Protein AF-A0A955SQI9-F1 (afdb_monomer_lite)

Sequence (184 aa):
MLKKKDVTDAAAAFDSTRYPFGFYHHHLSVLNSAKKVTREVRVSVEELFYWRMGKVRVSKSRSQLSDTAHPTSFTDEEGNLHYASGVTGVTQRGIDIATATGILELGKAFRDGLVSFGELGAEAKVIARTSVYLPCFFIHIWKPEEWPLFEKRVWMLHRWDEGKANAFTGIPTNIERYMEYTAW

Foldseek 3Di:
DDDVVLQVVLVVQADCQLQPPVLLVVLLVVLLPDPAQDPSVLLSLLSLLLNLVSQKHKDQDPVPDDPQWAWHPDADPVRITIIGHPQDPLSVQLSCLLSPRVLSVVLSCVLVVNDDLVVNLVSLCVSDVQDAQSSLSSNCSSPVLQRPHDDSNHGLHDPVDDPDNQPDDDDDPGSVVSVVRRPD

Radius of gyration: 16.37 Å; chains: 1; bounding box: 37×41×37 Å

Secondary structure (DSSP, 8-state):
---HHHHHHHHHT--TTTS-HHHHHHHHHHHHH-SS--HHHHHHHHHHHHHHTT-EEEES-GGG--TT-EEEEEE-TT-PEEEE----HHHHHHHHHHTSHHHHHHHHHHHTTSS-HHHHHHHHGGG-TT-SHHHHHHHHHHSTTTS----TTTTSS--SSTT---------SSHHHHHTTT--

Structure (mmCIF, N/CA/C/O backbone):
data_AF-A0A955SQI9-F1
#
_entry.id   AF-A0A955SQI9-F1
#
loop_
_atom_site.group_PDB
_atom_site.id
_atom_site.type_symbol
_atom_site.label_atom_id
_atom_site.label_alt_id
_atom_site.label_comp_id
_atom_site.label_asym_id
_atom_site.label_entity_id
_atom_site.label_seq_id
_atom_site.pdbx_PDB_ins_code
_atom_site.Cartn_x
_atom_site.Cartn_y
_atom_site.Cartn_z
_atom_site.occupancy
_atom_site.B_iso_or_equiv
_atom_site.auth_seq_id
_atom_site.auth_comp_id
_atom_site.auth_asym_id
_atom_site.auth_atom_id
_atom_site.pdbx_PDB_model_num
ATOM 1 N N . MET A 1 1 ? 4.887 -10.644 -24.121 1.00 49.97 1 MET A N 1
ATOM 2 C CA . MET A 1 1 ? 5.734 -11.320 -23.121 1.00 49.97 1 MET A CA 1
ATOM 3 C C . MET A 1 1 ? 6.900 -10.397 -22.801 1.00 49.97 1 MET A C 1
ATOM 5 O O . MET A 1 1 ? 7.605 -10.022 -23.733 1.00 49.97 1 MET A O 1
ATOM 9 N N . LEU A 1 2 ? 7.047 -9.966 -21.543 1.00 51.41 2 LEU A N 1
ATOM 10 C CA . LEU A 1 2 ? 8.236 -9.222 -21.088 1.00 51.41 2 LEU A CA 1
ATOM 11 C C . LEU A 1 2 ? 9.478 -10.102 -21.277 1.00 51.41 2 LEU A C 1
ATOM 13 O O . LEU A 1 2 ? 9.456 -11.277 -20.906 1.00 51.41 2 LEU A O 1
ATOM 17 N N . LYS A 1 3 ? 10.549 -9.575 -21.879 1.00 59.12 3 LYS A N 1
ATOM 18 C CA . LYS A 1 3 ? 11.789 -10.340 -22.055 1.00 59.12 3 LYS A CA 1
ATOM 19 C C . LYS A 1 3 ? 12.586 -10.314 -20.753 1.00 59.12 3 LYS A C 1
ATOM 21 O O . LYS A 1 3 ? 12.591 -9.318 -20.038 1.00 59.12 3 LYS A O 1
ATOM 26 N N . LYS A 1 4 ? 13.358 -11.375 -20.491 1.00 61.69 4 LYS A N 1
ATOM 27 C CA . LYS A 1 4 ? 14.291 -11.449 -19.347 1.00 61.69 4 LYS A CA 1
ATOM 28 C C . LYS A 1 4 ? 15.234 -10.237 -19.265 1.00 61.69 4 LYS A C 1
ATOM 30 O O . LYS A 1 4 ? 15.581 -9.816 -18.173 1.00 61.69 4 LYS A O 1
ATOM 35 N N . LYS A 1 5 ? 15.615 -9.664 -20.412 1.00 63.75 5 LYS A N 1
ATOM 36 C CA . LYS A 1 5 ? 16.429 -8.444 -20.480 1.00 63.75 5 LYS A CA 1
ATOM 37 C C . LYS A 1 5 ? 15.692 -7.214 -19.939 1.00 63.75 5 LYS A C 1
ATOM 39 O O . LYS A 1 5 ? 16.262 -6.496 -19.133 1.00 63.75 5 LYS A O 1
ATOM 44 N N . ASP A 1 6 ? 14.430 -7.018 -20.328 1.00 62.59 6 ASP A N 1
ATOM 45 C CA . ASP A 1 6 ? 13.603 -5.896 -19.848 1.00 62.59 6 ASP A CA 1
ATOM 46 C C . ASP A 1 6 ? 13.455 -5.947 -18.324 1.00 62.59 6 ASP A C 1
ATOM 48 O O . ASP A 1 6 ? 13.435 -4.925 -17.644 1.00 62.59 6 ASP A O 1
ATOM 52 N N . VAL A 1 7 ? 13.391 -7.175 -17.808 1.00 56.50 7 VAL A N 1
ATOM 53 C CA . VAL A 1 7 ? 13.430 -7.481 -16.389 1.00 56.50 7 VAL A CA 1
ATOM 54 C C . VAL A 1 7 ? 14.801 -7.067 -15.828 1.00 56.50 7 VAL A C 1
ATOM 56 O O . VAL A 1 7 ? 14.883 -6.092 -15.101 1.00 56.50 7 VAL A O 1
ATOM 59 N N . THR A 1 8 ? 15.918 -7.679 -16.212 1.00 61.34 8 THR A N 1
ATOM 60 C CA . THR A 1 8 ? 17.245 -7.317 -15.667 1.00 61.34 8 THR A CA 1
ATOM 61 C C . THR A 1 8 ? 17.570 -5.812 -15.716 1.00 61.34 8 THR A C 1
ATOM 63 O O . THR A 1 8 ? 18.052 -5.267 -14.722 1.00 61.34 8 THR A O 1
ATOM 66 N N . ASP A 1 9 ? 17.257 -5.130 -16.818 1.00 66.50 9 ASP A N 1
ATOM 67 C CA . ASP A 1 9 ? 17.547 -3.705 -17.000 1.00 66.50 9 ASP A CA 1
ATOM 68 C C . ASP A 1 9 ? 16.755 -2.826 -16.018 1.00 66.50 9 ASP A C 1
ATOM 70 O O . ASP A 1 9 ? 17.299 -1.878 -15.449 1.00 66.50 9 ASP A O 1
ATOM 74 N N . ALA A 1 10 ? 15.482 -3.142 -15.763 1.00 62.59 10 ALA A N 1
ATOM 75 C CA . ALA A 1 10 ? 14.690 -2.363 -14.819 1.00 62.59 10 ALA A CA 1
ATOM 76 C C . ALA A 1 10 ? 15.023 -2.683 -13.342 1.00 62.59 10 ALA A C 1
ATOM 78 O O . ALA A 1 10 ? 14.858 -1.800 -12.504 1.00 62.59 10 ALA A O 1
ATOM 79 N N . ALA A 1 11 ? 15.564 -3.869 -13.015 1.00 64.25 11 ALA A N 1
ATOM 80 C CA . ALA A 1 11 ? 16.069 -4.159 -11.665 1.00 64.25 11 ALA A CA 1
ATOM 81 C C . ALA A 1 11 ? 17.318 -3.332 -11.373 1.00 64.25 11 ALA A C 1
ATOM 83 O O . ALA A 1 11 ? 17.439 -2.734 -10.307 1.00 64.25 11 ALA A O 1
ATOM 84 N N . ALA A 1 12 ? 18.227 -3.256 -12.347 1.00 65.75 12 ALA A N 1
ATOM 85 C CA . ALA A 1 12 ? 19.434 -2.446 -12.244 1.00 65.75 12 ALA A CA 1
ATOM 86 C C . ALA A 1 12 ? 19.131 -0.942 -12.112 1.00 65.75 12 ALA A C 1
ATOM 88 O O . ALA A 1 12 ? 19.921 -0.203 -11.532 1.00 65.75 12 ALA A O 1
ATOM 89 N N . ALA A 1 13 ? 17.986 -0.487 -12.629 1.00 68.44 13 ALA A N 1
ATOM 90 C CA . ALA A 1 13 ? 17.543 0.904 -12.559 1.00 68.44 13 ALA A CA 1
ATOM 91 C C . ALA A 1 13 ? 16.664 1.227 -11.333 1.00 68.44 13 ALA A C 1
ATOM 93 O O . ALA A 1 13 ? 16.102 2.325 -11.260 1.00 68.44 13 ALA A O 1
ATOM 94 N N . PHE A 1 14 ? 16.499 0.290 -10.392 1.00 70.31 14 PHE A N 1
ATOM 95 C CA . PHE A 1 14 ? 15.619 0.479 -9.245 1.00 70.31 14 PHE A CA 1
ATOM 96 C C . PHE A 1 14 ? 16.171 1.510 -8.245 1.00 70.31 14 PHE A C 1
ATOM 98 O O . PHE A 1 14 ? 17.287 1.396 -7.743 1.00 70.31 14 PHE A O 1
ATOM 105 N N . ASP A 1 15 ? 15.350 2.510 -7.915 1.00 75.00 15 ASP A N 1
ATOM 106 C CA . ASP A 1 15 ? 15.681 3.570 -6.958 1.00 75.00 15 ASP A CA 1
ATOM 107 C C . ASP A 1 15 ? 15.198 3.193 -5.546 1.00 75.00 15 ASP A C 1
ATOM 109 O O . ASP A 1 15 ? 14.104 3.572 -5.113 1.00 75.00 15 ASP A O 1
ATOM 113 N N . SER A 1 16 ? 16.031 2.447 -4.818 1.00 73.62 16 SER A N 1
ATOM 114 C CA . SER A 1 16 ? 15.753 2.009 -3.442 1.00 73.62 16 SER A CA 1
ATOM 115 C C . SER A 1 16 ? 15.656 3.157 -2.436 1.00 73.62 16 SER A C 1
ATOM 117 O O . SER A 1 16 ? 15.064 2.993 -1.373 1.00 73.62 16 SER A O 1
ATOM 119 N N . THR A 1 17 ? 16.179 4.339 -2.775 1.00 76.06 17 THR A N 1
ATOM 120 C CA . THR A 1 17 ? 16.080 5.530 -1.922 1.00 76.06 17 THR A CA 1
ATOM 121 C C . THR A 1 17 ? 14.685 6.150 -1.998 1.00 76.06 17 THR A C 1
ATOM 123 O O . THR A 1 17 ? 14.150 6.610 -0.989 1.00 76.06 17 THR A O 1
ATOM 126 N N . ARG A 1 18 ? 14.060 6.158 -3.183 1.00 76.38 18 ARG A N 1
ATOM 127 C CA . ARG A 1 18 ? 12.675 6.638 -3.361 1.00 76.38 18 ARG A CA 1
ATOM 128 C C . ARG A 1 18 ? 11.615 5.606 -3.008 1.00 76.38 18 ARG A C 1
ATOM 130 O O . ARG A 1 18 ? 10.486 5.997 -2.707 1.00 76.38 18 ARG A O 1
ATOM 137 N N . TYR A 1 19 ? 11.971 4.328 -3.065 1.00 80.38 19 TYR A N 1
ATOM 138 C CA . TYR A 1 19 ? 11.087 3.201 -2.779 1.00 80.38 19 TYR A CA 1
ATOM 139 C C . TYR A 1 19 ? 11.717 2.278 -1.723 1.00 80.38 19 TYR A C 1
ATOM 141 O O . TYR A 1 19 ? 12.045 1.131 -2.022 1.00 80.38 19 TYR A O 1
ATOM 149 N N . PRO A 1 20 ? 11.899 2.750 -0.479 1.00 82.75 20 PRO A N 1
ATOM 150 C CA . PRO A 1 20 ? 12.517 1.946 0.571 1.00 82.75 20 PRO A CA 1
ATOM 151 C C . PRO A 1 20 ? 11.696 0.679 0.847 1.00 82.75 20 PRO A C 1
ATOM 153 O O . PRO A 1 20 ? 10.497 0.760 1.123 1.00 82.75 20 PRO A O 1
ATOM 156 N N . PHE A 1 21 ? 12.329 -0.494 0.765 1.00 81.88 21 PHE A N 1
ATOM 157 C CA . PHE A 1 21 ? 11.648 -1.782 0.955 1.00 81.88 21 PHE A CA 1
ATOM 158 C C . PHE A 1 21 ? 11.150 -1.965 2.389 1.00 81.88 21 PHE A C 1
ATOM 160 O O . PHE A 1 21 ? 9.989 -2.319 2.585 1.00 81.88 21 PHE A O 1
ATOM 167 N N . GLY A 1 22 ? 11.997 -1.677 3.385 1.00 83.19 22 GLY A N 1
ATOM 168 C CA . GLY A 1 22 ? 11.639 -1.814 4.801 1.00 83.19 22 GLY A CA 1
ATOM 169 C C . GLY A 1 22 ? 10.388 -1.013 5.166 1.00 83.19 22 GLY A C 1
ATOM 170 O O . GLY A 1 22 ? 9.482 -1.545 5.799 1.00 83.19 22 GLY A O 1
ATOM 171 N N . PHE A 1 23 ? 10.286 0.216 4.652 1.00 89.50 23 PHE A N 1
ATOM 172 C CA . PHE A 1 23 ? 9.109 1.076 4.795 1.00 89.50 23 PHE A CA 1
ATOM 173 C C . PHE A 1 23 ? 7.835 0.390 4.280 1.00 89.50 23 PHE A C 1
ATOM 175 O O . PHE A 1 23 ? 6.831 0.290 4.979 1.00 89.50 23 PHE A O 1
ATOM 182 N N . TYR A 1 24 ? 7.878 -0.125 3.051 1.00 90.00 24 TYR A N 1
ATOM 183 C CA . TYR A 1 24 ? 6.733 -0.784 2.429 1.00 90.00 24 TYR A CA 1
ATOM 184 C C . TYR A 1 24 ? 6.314 -2.055 3.184 1.00 90.00 24 TYR A C 1
ATOM 186 O O . TYR A 1 24 ? 5.136 -2.213 3.509 1.00 90.00 24 TYR A O 1
ATOM 194 N N . HIS A 1 25 ? 7.264 -2.928 3.533 1.00 89.31 25 HIS A N 1
ATOM 195 C CA . HIS A 1 25 ? 6.964 -4.168 4.258 1.00 89.31 25 HIS A CA 1
ATOM 196 C C . HIS A 1 25 ? 6.464 -3.923 5.679 1.00 89.31 25 HIS A C 1
ATOM 198 O O . HIS A 1 25 ? 5.574 -4.639 6.139 1.00 89.31 25 HIS A O 1
ATOM 204 N N . HIS A 1 26 ? 6.984 -2.899 6.358 1.00 92.69 26 HIS A N 1
ATOM 205 C CA . HIS A 1 26 ? 6.491 -2.500 7.668 1.00 92.69 26 HIS A CA 1
ATOM 206 C C . HIS A 1 26 ? 4.993 -2.179 7.613 1.00 92.69 26 HIS A C 1
ATOM 208 O O . HIS A 1 26 ? 4.202 -2.789 8.334 1.00 92.69 26 HIS A O 1
ATOM 214 N N . HIS A 1 27 ? 4.579 -1.294 6.704 1.00 94.88 27 HIS A N 1
ATOM 215 C CA . HIS A 1 27 ? 3.170 -0.917 6.593 1.00 94.88 27 HIS A CA 1
ATOM 216 C C . HIS A 1 27 ? 2.284 -2.055 6.087 1.00 94.88 27 HIS A C 1
ATOM 218 O O . HIS A 1 27 ? 1.169 -2.207 6.582 1.00 94.88 27 HIS A O 1
ATOM 224 N N . LEU A 1 28 ? 2.768 -2.909 5.179 1.00 94.38 28 LEU A N 1
ATOM 225 C CA . LEU A 1 28 ? 2.033 -4.124 4.819 1.00 94.38 28 LEU A CA 1
ATOM 226 C C . LEU A 1 28 ? 1.825 -5.058 6.014 1.00 94.38 28 LEU A C 1
ATOM 228 O O . LEU A 1 28 ? 0.741 -5.615 6.161 1.00 94.38 28 LEU A O 1
ATOM 232 N N . SER A 1 29 ? 2.822 -5.217 6.887 1.00 94.56 29 SER A N 1
ATOM 233 C CA . SER A 1 29 ? 2.697 -6.033 8.100 1.00 94.56 29 SER A CA 1
ATOM 234 C C . SER A 1 29 ? 1.629 -5.478 9.052 1.00 94.56 29 SER A C 1
ATOM 236 O O . SER A 1 29 ? 0.816 -6.235 9.599 1.00 94.56 29 SER A O 1
ATOM 238 N N . VAL A 1 30 ? 1.549 -4.148 9.186 1.00 96.19 30 VAL A N 1
ATOM 239 C CA . VAL A 1 30 ? 0.464 -3.483 9.927 1.00 96.19 30 VAL A CA 1
ATOM 240 C C . VAL A 1 30 ? -0.896 -3.811 9.307 1.00 96.19 30 VAL A C 1
ATOM 242 O O . VAL A 1 30 ? -1.814 -4.209 10.025 1.00 96.19 30 VAL A O 1
ATOM 245 N N . LEU A 1 31 ? -1.036 -3.708 7.980 1.00 97.06 31 LEU A N 1
ATOM 246 C CA . LEU A 1 31 ? -2.293 -4.040 7.303 1.00 97.06 31 LEU A CA 1
ATOM 247 C C . LEU A 1 31 ? -2.650 -5.522 7.428 1.00 97.06 31 LEU A C 1
ATOM 249 O O . LEU A 1 31 ? -3.810 -5.843 7.666 1.00 97.06 31 LEU A O 1
ATOM 253 N N . ASN A 1 32 ? -1.680 -6.428 7.318 1.00 95.25 32 ASN A N 1
ATOM 254 C CA . ASN A 1 32 ? -1.909 -7.869 7.394 1.00 95.25 32 ASN A CA 1
ATOM 255 C C . ASN A 1 32 ? -2.356 -8.311 8.799 1.00 95.25 32 ASN A C 1
ATOM 257 O O . ASN A 1 32 ? -3.238 -9.151 8.948 1.00 95.25 32 ASN A O 1
ATOM 261 N N . SER A 1 33 ? -1.804 -7.694 9.847 1.00 95.75 33 SER A N 1
ATOM 262 C CA . SER A 1 33 ? -2.127 -8.015 11.246 1.00 95.75 33 SER A CA 1
ATOM 263 C C . SER A 1 33 ? -3.384 -7.316 11.788 1.00 95.75 33 SER A C 1
ATOM 265 O O . SER A 1 33 ? -3.878 -7.662 12.868 1.00 95.75 33 SER A O 1
ATOM 267 N N . ALA A 1 34 ? -3.941 -6.343 11.059 1.00 96.31 34 ALA A N 1
ATOM 268 C CA . ALA A 1 34 ? -5.046 -5.521 11.539 1.00 96.31 34 ALA A CA 1
ATOM 269 C C . ALA A 1 34 ? -6.348 -6.316 11.757 1.00 96.31 34 ALA A C 1
ATOM 271 O O . ALA A 1 34 ? -6.937 -6.862 10.824 1.00 96.31 34 ALA A O 1
ATOM 272 N N . LYS A 1 35 ? -6.878 -6.312 12.986 1.00 96.56 35 LYS A N 1
ATOM 273 C CA . LYS A 1 35 ? -8.186 -6.924 13.308 1.00 96.56 35 LYS A CA 1
ATOM 274 C C . LYS A 1 35 ? -9.378 -5.983 13.117 1.00 96.56 35 LYS A C 1
ATOM 276 O O . LYS A 1 35 ? -10.506 -6.450 13.009 1.00 96.56 35 LYS A O 1
ATOM 281 N N . LYS A 1 36 ? -9.138 -4.672 13.082 1.00 96.50 36 LYS A N 1
ATOM 282 C CA . LYS A 1 36 ? -10.134 -3.600 12.919 1.00 96.50 36 LYS A CA 1
ATOM 283 C C . LYS A 1 36 ? -9.483 -2.400 12.232 1.00 96.50 36 LYS A C 1
ATOM 285 O O . LYS A 1 36 ? -8.260 -2.276 12.291 1.00 96.50 36 LYS A O 1
ATOM 290 N N . VAL A 1 37 ? -10.272 -1.507 11.637 1.00 97.00 37 VAL A N 1
ATOM 291 C CA . VAL A 1 37 ? -9.745 -0.252 11.083 1.00 97.00 37 VAL A CA 1
ATOM 292 C C . VAL A 1 37 ? -9.385 0.700 12.228 1.00 97.00 37 VAL A C 1
ATOM 294 O O . VAL A 1 37 ? -10.251 1.257 12.901 1.00 97.00 37 VAL A O 1
ATOM 297 N N . THR A 1 38 ? -8.085 0.865 12.481 1.00 97.06 38 THR A N 1
ATOM 298 C CA . THR A 1 38 ? -7.538 1.797 13.480 1.00 97.06 38 THR A CA 1
ATOM 299 C C . THR A 1 38 ? -6.889 3.012 12.821 1.00 97.06 38 THR A C 1
ATOM 301 O O . THR A 1 38 ? -6.797 3.123 11.595 1.00 97.06 38 THR A O 1
ATOM 304 N N . ARG A 1 39 ? -6.387 3.936 13.650 1.00 96.12 39 ARG A N 1
ATOM 305 C CA . ARG A 1 39 ? -5.520 5.015 13.176 1.00 96.12 39 ARG A CA 1
ATOM 306 C C . ARG A 1 39 ? -4.236 4.470 12.542 1.00 96.12 39 ARG A C 1
ATOM 308 O O . ARG A 1 39 ? -3.833 5.018 11.525 1.00 96.12 39 ARG A O 1
ATOM 315 N N . GLU A 1 40 ? -3.630 3.403 13.077 1.00 95.88 40 GLU A N 1
ATOM 316 C CA . GLU A 1 40 ? -2.416 2.824 12.474 1.00 95.88 40 GLU A CA 1
ATOM 317 C C . GLU A 1 40 ? -2.679 2.260 11.073 1.00 95.88 40 GLU A C 1
ATOM 319 O O . GLU A 1 40 ? -1.857 2.448 10.179 1.00 95.88 40 GLU A O 1
ATOM 324 N N . VAL A 1 41 ? -3.841 1.632 10.851 1.00 97.19 41 VAL A N 1
ATOM 325 C CA . VAL A 1 41 ? -4.261 1.163 9.517 1.00 97.19 41 VAL A CA 1
ATOM 326 C C . VAL A 1 41 ? -4.367 2.337 8.550 1.00 97.19 41 VAL A C 1
ATOM 328 O O . VAL A 1 41 ? -3.816 2.291 7.454 1.00 97.19 41 VAL A O 1
ATOM 331 N N . ARG A 1 42 ? -5.038 3.414 8.972 1.00 97.62 42 ARG A N 1
ATOM 332 C CA . ARG A 1 42 ? -5.201 4.625 8.162 1.00 97.62 42 ARG A CA 1
ATOM 333 C C . ARG A 1 42 ? -3.852 5.226 7.764 1.00 97.62 42 ARG A C 1
ATOM 335 O O . ARG A 1 42 ? -3.633 5.482 6.585 1.00 97.62 42 ARG A O 1
ATOM 342 N N . VAL A 1 43 ? -2.969 5.414 8.745 1.00 96.00 43 VAL A N 1
ATOM 343 C CA . VAL A 1 43 ? -1.618 5.954 8.539 1.00 96.00 43 VAL A CA 1
ATOM 344 C C . VAL A 1 43 ? -0.814 5.042 7.616 1.00 96.00 43 VAL A C 1
ATOM 346 O O . VAL A 1 43 ? -0.198 5.526 6.678 1.00 96.00 43 VAL A O 1
ATOM 349 N N . SER A 1 44 ? -0.894 3.724 7.803 1.00 96.88 44 SER A N 1
ATOM 350 C CA . SER A 1 44 ? -0.176 2.768 6.954 1.00 96.88 44 SER A CA 1
ATOM 351 C C . SER A 1 44 ? -0.641 2.817 5.500 1.00 96.88 44 SER A C 1
ATOM 353 O O . SER A 1 44 ? 0.192 2.793 4.601 1.00 96.88 44 SER A O 1
ATOM 355 N N . VAL A 1 45 ? -1.949 2.940 5.240 1.00 97.38 45 VAL A N 1
ATOM 356 C CA . VAL A 1 45 ? -2.456 3.114 3.866 1.00 97.38 45 VAL A CA 1
ATOM 357 C C . VAL A 1 45 ? -1.988 4.441 3.266 1.00 97.38 45 VAL A C 1
ATOM 359 O O . VAL A 1 45 ? -1.521 4.458 2.129 1.00 97.38 45 VAL A O 1
ATOM 362 N N . GLU A 1 46 ? -2.063 5.542 4.012 1.00 96.00 46 GLU A N 1
ATOM 363 C CA . GLU A 1 46 ? -1.549 6.845 3.570 1.00 96.00 46 GLU A CA 1
ATOM 364 C C . GLU A 1 46 ? -0.057 6.780 3.201 1.00 96.00 46 GLU A C 1
ATOM 366 O O . GLU A 1 46 ? 0.357 7.200 2.116 1.00 96.00 46 GLU A O 1
ATOM 371 N N . GLU A 1 47 ? 0.748 6.188 4.074 1.00 94.62 47 GLU A N 1
ATOM 372 C CA . GLU A 1 47 ? 2.195 6.079 3.922 1.00 94.62 47 GLU A CA 1
ATOM 373 C C . GLU A 1 47 ? 2.576 5.164 2.754 1.00 94.62 47 GLU A C 1
ATOM 375 O O . GLU A 1 47 ? 3.425 5.524 1.931 1.00 94.62 47 GLU A O 1
ATOM 380 N N . LEU A 1 48 ? 1.866 4.048 2.580 1.00 93.75 48 LEU A N 1
ATOM 381 C CA . LEU A 1 48 ? 1.984 3.192 1.401 1.00 93.75 48 LEU A CA 1
ATOM 382 C C . LEU A 1 48 ? 1.668 3.950 0.108 1.00 93.75 48 LEU A C 1
ATOM 384 O O . LEU A 1 48 ? 2.338 3.743 -0.905 1.00 93.75 48 LEU A O 1
ATOM 388 N N . PHE A 1 49 ? 0.694 4.862 0.112 1.00 93.31 49 PHE A N 1
ATOM 389 C CA . PHE A 1 49 ? 0.410 5.696 -1.056 1.00 93.31 49 PHE A CA 1
ATOM 390 C C . PHE A 1 49 ? 1.558 6.667 -1.349 1.00 93.31 49 PHE A C 1
ATOM 392 O O . PHE A 1 49 ? 1.988 6.772 -2.504 1.00 93.31 49 PHE A O 1
ATOM 399 N N . TYR A 1 50 ? 2.118 7.338 -0.338 1.00 91.81 50 TYR A N 1
ATOM 400 C CA . TYR A 1 50 ? 3.317 8.161 -0.534 1.00 91.81 50 TYR A CA 1
ATOM 401 C C . TYR A 1 50 ? 4.476 7.350 -1.115 1.00 91.81 50 TYR A C 1
ATOM 403 O O . TYR A 1 50 ? 5.146 7.814 -2.047 1.00 91.81 50 TYR A O 1
ATOM 411 N N . TRP A 1 51 ? 4.678 6.130 -0.615 1.00 90.38 51 TRP A N 1
ATOM 412 C CA . TRP A 1 51 ? 5.672 5.200 -1.138 1.00 90.38 51 TRP A CA 1
ATOM 413 C C . TRP A 1 51 ? 5.399 4.869 -2.604 1.00 90.38 51 TRP A C 1
ATOM 415 O O . TRP A 1 51 ? 6.271 5.053 -3.451 1.00 90.38 51 TRP A O 1
ATOM 425 N N . ARG A 1 52 ? 4.156 4.509 -2.944 1.00 88.44 52 ARG A N 1
ATOM 426 C CA . ARG A 1 52 ? 3.748 4.177 -4.315 1.00 88.44 52 ARG A CA 1
ATOM 427 C C . ARG A 1 52 ? 4.029 5.300 -5.302 1.00 88.44 52 ARG A C 1
ATOM 429 O O . ARG A 1 52 ? 4.312 5.033 -6.467 1.00 88.44 52 ARG A O 1
ATOM 436 N N . MET A 1 53 ? 3.936 6.547 -4.863 1.00 87.38 53 MET A N 1
ATOM 437 C CA . MET A 1 53 ? 4.170 7.723 -5.701 1.00 87.38 53 MET A CA 1
ATOM 438 C C . MET A 1 53 ? 5.629 8.197 -5.703 1.00 87.38 53 MET A C 1
ATOM 440 O O . MET A 1 53 ? 5.928 9.245 -6.286 1.00 87.38 53 MET A O 1
ATOM 444 N N . GLY A 1 54 ? 6.535 7.467 -5.044 1.00 85.88 54 GLY A N 1
ATOM 445 C CA . GLY A 1 54 ? 7.942 7.837 -4.917 1.00 85.88 54 GLY A CA 1
ATOM 446 C C . GLY A 1 54 ? 8.118 9.170 -4.189 1.00 85.88 54 GLY A C 1
ATOM 447 O O . GLY A 1 54 ? 8.967 9.986 -4.569 1.00 85.88 54 GLY A O 1
ATOM 448 N N . LYS A 1 55 ? 7.261 9.442 -3.197 1.00 88.19 55 LYS A N 1
ATOM 449 C CA . LYS A 1 55 ? 7.251 10.679 -2.395 1.00 88.19 55 LYS A CA 1
ATOM 450 C C . LYS A 1 55 ? 7.956 10.523 -1.055 1.00 88.19 55 LYS A C 1
ATOM 452 O O . LYS A 1 55 ? 8.269 11.539 -0.442 1.00 88.19 55 LYS A O 1
ATOM 457 N N . VAL A 1 56 ? 8.260 9.289 -0.654 1.00 87.75 56 VAL A N 1
ATOM 458 C CA . VAL A 1 56 ? 9.046 8.993 0.545 1.00 87.75 56 VAL A CA 1
ATOM 459 C C . VAL A 1 56 ? 10.493 9.436 0.340 1.00 87.75 56 VAL A C 1
ATOM 461 O O . VAL A 1 56 ? 11.094 9.235 -0.719 1.00 87.75 56 VAL A O 1
ATOM 464 N N . ARG A 1 57 ? 11.033 10.104 1.348 1.00 85.94 57 ARG A N 1
ATOM 465 C CA . ARG A 1 57 ? 12.405 10.591 1.452 1.00 85.94 57 ARG A CA 1
ATOM 466 C C . ARG A 1 57 ? 12.950 10.212 2.820 1.00 85.94 57 ARG A C 1
ATOM 468 O O . ARG A 1 57 ? 12.178 9.973 3.746 1.00 85.94 57 ARG A O 1
ATOM 475 N N . VAL A 1 58 ? 14.272 10.204 2.927 1.00 84.00 58 VAL A N 1
ATOM 476 C CA . VAL A 1 58 ? 15.003 9.867 4.150 1.00 84.00 58 VAL A CA 1
ATOM 477 C C . VAL A 1 58 ? 15.699 11.119 4.675 1.00 84.00 58 VAL A C 1
ATOM 479 O O . VAL A 1 58 ? 16.236 11.910 3.897 1.00 84.00 58 VAL A O 1
ATOM 482 N N . SER A 1 59 ? 15.671 11.317 5.989 1.00 77.44 59 SER A N 1
ATOM 483 C CA . SER A 1 59 ? 16.442 12.339 6.694 1.00 77.44 59 SER A CA 1
ATOM 484 C C . SER A 1 59 ? 17.059 11.751 7.958 1.00 77.44 59 SER A C 1
ATOM 486 O O . SER A 1 59 ? 16.440 10.942 8.645 1.00 77.44 59 SER A O 1
ATOM 488 N N . LYS A 1 60 ? 18.258 12.222 8.313 1.00 65.75 60 LYS A N 1
ATOM 489 C CA . LYS A 1 60 ? 18.915 11.874 9.582 1.00 65.75 60 LYS A CA 1
ATOM 490 C C . LYS A 1 60 ? 18.370 12.666 10.773 1.00 65.75 60 LYS A C 1
ATOM 492 O O . LYS A 1 60 ? 18.672 12.337 11.914 1.00 65.75 60 LYS A O 1
ATOM 497 N N . SER A 1 61 ? 17.596 13.728 10.532 1.00 67.81 61 SER A N 1
ATOM 498 C CA . SER A 1 61 ? 17.015 14.548 11.598 1.00 67.81 61 SER A CA 1
ATOM 499 C C . SER A 1 61 ? 15.680 15.174 11.203 1.00 67.81 61 SER A C 1
ATOM 501 O O . SER A 1 61 ? 15.491 15.653 10.081 1.00 67.81 61 SER A O 1
ATOM 503 N N . ARG A 1 62 ? 14.770 15.257 12.180 1.00 65.88 62 ARG A N 1
ATOM 504 C CA . ARG A 1 62 ? 13.477 15.944 12.058 1.00 65.88 62 ARG A CA 1
ATOM 505 C C . ARG A 1 62 ? 13.631 17.454 11.854 1.00 65.88 62 ARG A C 1
ATOM 507 O O . ARG A 1 62 ? 12.782 18.064 11.220 1.00 65.88 62 ARG A O 1
ATOM 514 N N . SER A 1 63 ? 14.724 18.042 12.346 1.00 65.69 63 SER A N 1
ATOM 515 C CA . SER A 1 63 ? 15.024 19.474 12.191 1.00 65.69 63 SER A CA 1
ATOM 516 C C . SER A 1 63 ? 15.408 19.879 10.764 1.00 65.69 63 SER A C 1
ATOM 518 O O . SER A 1 63 ? 15.486 21.065 10.474 1.00 65.69 63 SER A O 1
ATOM 520 N N . GLN A 1 64 ? 15.654 18.909 9.878 1.00 64.81 64 GLN A N 1
ATOM 521 C CA . GLN A 1 64 ? 16.013 19.141 8.473 1.00 64.81 64 GLN A CA 1
ATOM 522 C C . GLN A 1 64 ? 14.813 19.022 7.522 1.00 64.81 64 GLN A C 1
ATOM 524 O O . GLN A 1 64 ? 14.974 19.091 6.305 1.00 64.81 64 GLN A O 1
ATOM 529 N N . LEU A 1 65 ? 13.611 18.806 8.060 1.00 71.88 65 LEU A N 1
ATOM 530 C CA . LEU A 1 65 ? 12.393 18.695 7.270 1.00 71.88 65 LEU A CA 1
ATOM 531 C C . LEU A 1 65 ? 11.892 20.089 6.875 1.00 71.88 65 LEU A C 1
ATOM 533 O O . LEU A 1 65 ? 11.794 20.974 7.717 1.00 71.88 65 LEU A O 1
ATOM 537 N N . SER A 1 66 ? 11.553 20.280 5.596 1.00 68.12 66 SER A N 1
ATOM 538 C CA . SER A 1 66 ? 10.853 21.492 5.148 1.00 68.12 66 SER A CA 1
ATOM 539 C C . SER A 1 66 ? 9.469 21.590 5.796 1.00 68.12 66 SER A C 1
ATOM 541 O O . SER A 1 66 ? 8.859 20.550 6.033 1.00 68.12 66 SER A O 1
ATOM 543 N N . ASP A 1 67 ? 8.895 22.788 5.904 1.00 66.31 67 ASP A N 1
ATOM 544 C CA . ASP A 1 67 ? 7.523 22.994 6.412 1.00 66.31 67 ASP A CA 1
ATOM 545 C C . ASP A 1 67 ? 6.435 22.237 5.620 1.00 66.31 67 ASP A C 1
ATOM 547 O O . ASP A 1 67 ? 5.333 22.013 6.109 1.00 66.31 67 ASP A O 1
ATOM 551 N N . THR A 1 68 ? 6.749 21.808 4.393 1.00 66.75 68 THR A N 1
ATOM 552 C CA . THR A 1 68 ? 5.864 21.006 3.525 1.00 66.75 68 THR A CA 1
ATOM 553 C C . THR A 1 68 ? 6.088 19.492 3.627 1.00 66.75 68 THR A C 1
ATOM 555 O O . THR A 1 68 ? 5.527 18.722 2.847 1.00 66.75 68 THR A O 1
ATOM 558 N N . ALA A 1 69 ? 6.962 19.051 4.533 1.00 74.19 69 ALA A N 1
ATOM 559 C CA . ALA A 1 69 ? 7.252 17.642 4.747 1.00 74.19 69 ALA A CA 1
ATOM 560 C C . ALA A 1 69 ? 6.193 17.016 5.659 1.00 74.19 69 ALA A C 1
ATOM 562 O O . ALA A 1 69 ? 5.902 17.526 6.738 1.00 74.19 69 ALA A O 1
ATOM 563 N N . HIS A 1 70 ? 5.676 15.863 5.252 1.00 78.50 70 HIS A N 1
ATOM 564 C CA . HIS A 1 70 ? 4.787 15.045 6.065 1.00 78.50 70 HIS A CA 1
ATOM 565 C C . HIS A 1 70 ? 5.642 13.974 6.754 1.00 78.50 70 HIS A C 1
ATOM 567 O O . HIS A 1 70 ? 6.038 13.012 6.091 1.00 78.50 70 HIS A O 1
ATOM 573 N N . PRO A 1 71 ? 6.023 14.142 8.034 1.00 80.75 71 PRO A N 1
ATOM 574 C CA . PRO A 1 71 ? 6.808 13.132 8.733 1.00 80.75 71 PRO A CA 1
ATOM 575 C C . PRO A 1 71 ? 6.015 11.830 8.787 1.00 80.75 71 PRO A C 1
ATOM 577 O O . PRO A 1 71 ? 4.833 11.846 9.129 1.00 80.75 71 PRO A O 1
ATOM 580 N N . THR A 1 72 ? 6.669 10.724 8.449 1.00 82.06 72 THR A N 1
ATOM 581 C CA . THR A 1 72 ? 6.035 9.406 8.514 1.00 82.06 72 THR A CA 1
ATOM 582 C C . THR A 1 72 ? 6.197 8.806 9.908 1.00 82.06 72 THR A C 1
ATOM 584 O O . THR A 1 72 ? 7.007 9.276 10.713 1.00 82.06 72 THR A O 1
ATOM 587 N N . SER A 1 73 ? 5.427 7.764 10.194 1.00 80.44 73 SER A N 1
ATOM 588 C CA . SER A 1 73 ? 5.494 6.990 11.430 1.00 80.44 73 SER A CA 1
ATOM 589 C C . SER A 1 73 ? 6.649 5.980 11.463 1.00 80.44 73 SER A C 1
ATOM 591 O O . SER A 1 73 ? 6.911 5.395 12.514 1.00 80.44 73 SER A O 1
ATOM 593 N N . PHE A 1 74 ? 7.357 5.803 10.342 1.00 85.06 74 PHE A N 1
ATOM 594 C CA . PHE A 1 74 ? 8.417 4.813 10.174 1.00 85.06 74 PHE A CA 1
ATOM 595 C C . PHE A 1 74 ? 9.828 5.388 10.393 1.00 85.06 74 PHE A C 1
ATOM 597 O O . PHE A 1 74 ? 10.212 6.412 9.814 1.00 85.06 74 PHE A O 1
ATOM 604 N N . THR A 1 75 ? 10.617 4.648 11.173 1.00 84.62 75 THR A N 1
ATOM 605 C CA . THR A 1 75 ? 12.067 4.808 11.334 1.00 84.62 75 THR A CA 1
ATOM 606 C C . THR A 1 75 ? 12.718 3.494 10.918 1.00 84.62 75 THR A C 1
ATOM 608 O O . THR A 1 75 ? 12.258 2.434 11.350 1.00 84.62 75 THR A O 1
ATOM 611 N N . ASP A 1 76 ? 13.752 3.547 10.082 1.00 84.69 76 ASP A N 1
ATOM 612 C CA . ASP A 1 76 ? 14.464 2.337 9.663 1.00 84.69 76 ASP A CA 1
ATOM 613 C C . ASP A 1 76 ? 15.399 1.791 10.762 1.00 84.69 76 ASP A C 1
ATOM 615 O O . ASP A 1 76 ? 15.568 2.382 11.832 1.00 84.69 76 ASP A O 1
ATOM 619 N N . GLU A 1 77 ? 16.005 0.630 10.505 1.00 83.62 77 GLU A N 1
ATOM 620 C CA . GLU A 1 77 ? 16.930 -0.042 11.432 1.00 83.62 77 GLU A CA 1
ATOM 621 C C . GLU A 1 77 ? 18.193 0.787 11.728 1.00 83.62 77 GLU A C 1
ATOM 623 O O . GLU A 1 77 ? 18.850 0.594 12.750 1.00 83.62 77 GLU A O 1
ATOM 628 N N . GLU A 1 78 ? 18.511 1.740 10.855 1.00 82.69 78 GLU A N 1
ATOM 629 C CA . GLU A 1 78 ? 19.657 2.643 10.955 1.00 82.69 78 GLU A CA 1
ATOM 630 C C . GLU A 1 78 ? 19.310 3.923 11.738 1.00 82.69 78 GLU A C 1
ATOM 632 O O . GLU A 1 78 ? 20.173 4.776 11.967 1.00 82.69 78 GLU A O 1
ATOM 637 N N . GLY A 1 79 ? 18.055 4.060 12.179 1.00 82.19 79 GLY A N 1
ATOM 638 C CA . GLY A 1 79 ? 17.554 5.215 12.914 1.00 82.19 79 GLY A CA 1
ATOM 639 C C . GLY A 1 79 ? 17.196 6.409 12.027 1.00 82.19 79 GLY A C 1
ATOM 640 O O . GLY A 1 79 ? 16.949 7.497 12.557 1.00 82.19 79 GLY A O 1
ATOM 641 N N . ASN A 1 80 ? 17.162 6.254 10.700 1.00 84.69 80 ASN A N 1
ATOM 642 C CA . ASN A 1 80 ? 16.770 7.332 9.805 1.00 84.69 80 ASN A CA 1
ATOM 643 C C . ASN A 1 80 ? 15.252 7.529 9.815 1.00 84.69 80 ASN A C 1
ATOM 645 O O . ASN A 1 80 ? 14.456 6.589 9.823 1.00 84.69 80 ASN A O 1
ATOM 649 N N . LEU A 1 81 ? 14.847 8.795 9.751 1.00 84.50 81 LEU A N 1
ATOM 650 C CA . LEU A 1 81 ? 13.450 9.198 9.701 1.00 84.50 81 LEU A CA 1
ATOM 651 C C . LEU A 1 81 ? 12.980 9.284 8.255 1.00 84.50 81 LEU A C 1
ATOM 653 O O . LEU A 1 81 ? 13.619 9.925 7.413 1.00 84.50 81 LEU A O 1
ATOM 657 N N . HIS A 1 82 ? 11.806 8.723 7.991 1.00 88.25 82 HIS A N 1
ATOM 658 C CA . HIS A 1 82 ? 11.156 8.855 6.698 1.00 88.25 82 HIS A CA 1
ATOM 659 C C . HIS A 1 82 ? 10.123 9.987 6.712 1.00 88.25 82 HIS A C 1
ATOM 661 O O . HIS A 1 82 ? 9.462 10.266 7.718 1.00 88.25 82 HIS A O 1
ATOM 667 N N . TYR A 1 83 ? 9.971 10.664 5.579 1.00 88.88 83 TYR A N 1
ATOM 668 C CA . TYR A 1 83 ? 8.953 11.695 5.382 1.00 88.88 83 TYR A CA 1
ATOM 669 C C . TYR A 1 83 ? 8.458 11.699 3.939 1.00 88.88 83 TYR A C 1
ATOM 671 O O . TYR A 1 83 ? 9.190 11.326 3.022 1.00 88.88 83 TYR A O 1
ATOM 679 N N . ALA A 1 84 ? 7.230 12.154 3.714 1.00 88.00 84 ALA A N 1
ATOM 680 C CA . ALA A 1 84 ? 6.708 12.398 2.380 1.00 88.00 84 ALA A CA 1
ATOM 681 C C . ALA A 1 84 ? 6.868 13.872 1.987 1.00 88.00 84 ALA A C 1
ATOM 683 O O . ALA A 1 84 ? 6.647 14.779 2.788 1.00 88.00 84 ALA A O 1
ATOM 684 N N . SER A 1 85 ? 7.263 14.123 0.739 1.00 85.56 85 SER A N 1
ATOM 685 C CA . SER A 1 85 ? 7.372 15.478 0.180 1.00 85.56 85 SER A CA 1
ATOM 686 C C . SER A 1 85 ? 6.930 15.535 -1.280 1.00 85.56 85 SER A C 1
ATOM 688 O O . SER A 1 85 ? 6.902 14.525 -1.988 1.00 85.56 85 SER A O 1
ATOM 690 N N . GLY A 1 86 ? 6.570 16.733 -1.753 1.00 80.38 86 GLY A N 1
ATOM 691 C CA . GLY A 1 86 ? 6.090 16.940 -3.124 1.00 80.38 86 GLY A CA 1
ATOM 692 C C . GLY A 1 86 ? 4.715 16.315 -3.387 1.00 80.38 86 GLY A C 1
ATOM 693 O O . GLY A 1 86 ? 4.464 15.817 -4.493 1.00 80.38 86 GLY A O 1
ATOM 694 N N . VAL A 1 87 ? 3.858 16.294 -2.365 1.00 83.12 87 VAL A N 1
ATOM 695 C CA . VAL A 1 87 ? 2.464 15.845 -2.427 1.00 83.12 87 VAL A CA 1
ATOM 696 C C . VAL A 1 87 ? 1.628 16.942 -3.087 1.00 83.12 87 VAL A C 1
ATOM 698 O O . VAL A 1 87 ? 1.691 18.103 -2.699 1.00 83.12 87 VAL A O 1
ATOM 701 N N . THR A 1 88 ? 0.869 16.595 -4.127 1.00 85.31 88 THR A N 1
ATOM 702 C CA . THR A 1 88 ? -0.024 17.548 -4.811 1.00 85.31 88 THR A CA 1
ATOM 703 C C . THR A 1 88 ? -1.446 17.444 -4.260 1.00 85.31 88 THR A C 1
ATOM 705 O O . THR A 1 88 ? -1.822 16.405 -3.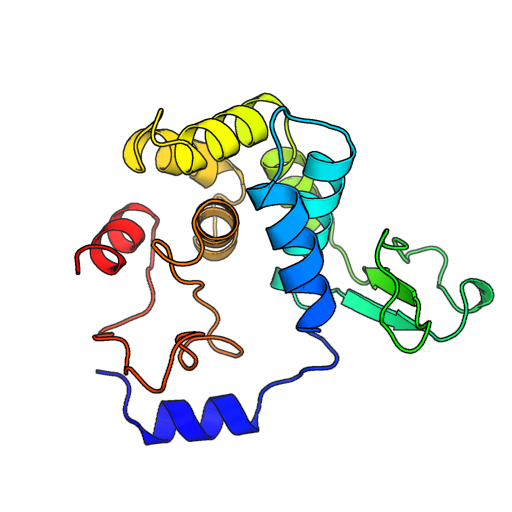728 1.00 85.31 88 THR A O 1
ATOM 708 N N . GLY A 1 89 ? -2.298 18.452 -4.472 1.00 85.94 89 GLY A N 1
ATOM 709 C CA . GLY A 1 89 ? -3.713 18.355 -4.078 1.00 85.94 89 GLY A CA 1
ATOM 710 C C . GLY A 1 89 ? -4.487 17.232 -4.791 1.00 85.94 89 GLY A C 1
ATOM 711 O O . GLY A 1 89 ? -5.469 16.713 -4.272 1.00 85.94 89 GLY A O 1
ATOM 712 N N . VAL A 1 90 ? -4.052 16.807 -5.984 1.00 85.12 90 VAL A N 1
ATOM 713 C CA . VAL A 1 90 ? -4.610 15.616 -6.654 1.00 85.12 90 VAL A CA 1
ATOM 714 C C . VAL A 1 90 ? -4.190 14.347 -5.917 1.00 85.12 90 V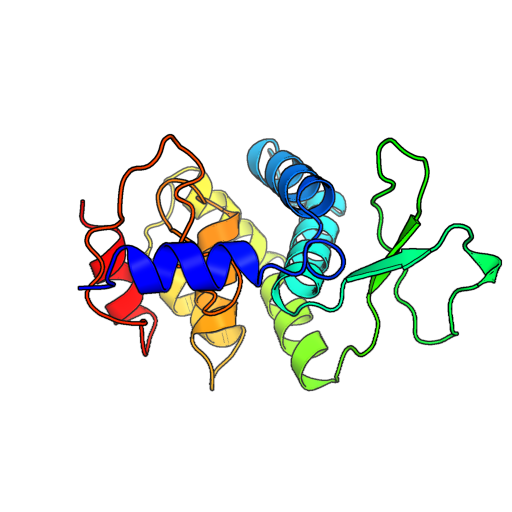AL A C 1
ATOM 716 O O . VAL A 1 90 ? -5.024 13.482 -5.671 1.00 85.12 90 VAL A O 1
ATOM 719 N N . THR A 1 91 ? -2.913 14.265 -5.538 1.00 83.94 91 THR A N 1
ATOM 720 C CA . THR A 1 91 ? -2.373 13.164 -4.742 1.00 83.94 91 THR A CA 1
ATOM 721 C C . THR A 1 91 ? -3.105 13.023 -3.413 1.00 83.94 91 THR A C 1
ATOM 723 O O . THR A 1 91 ? -3.569 11.932 -3.094 1.00 83.94 91 THR A O 1
ATOM 726 N N . GLN A 1 92 ? -3.237 14.129 -2.679 1.00 90.25 92 GLN A N 1
ATOM 727 C CA . GLN A 1 92 ? -3.866 14.127 -1.367 1.00 90.25 92 GLN A CA 1
ATOM 728 C C . GLN A 1 92 ? -5.313 13.645 -1.449 1.00 90.25 92 GLN A C 1
ATOM 730 O O . GLN A 1 92 ? -5.696 12.756 -0.706 1.00 90.25 92 GLN A O 1
ATOM 735 N N . ARG A 1 93 ? -6.085 14.109 -2.440 1.00 91.88 93 ARG A N 1
ATOM 736 C CA . ARG A 1 93 ? -7.465 13.635 -2.638 1.00 91.88 93 ARG A CA 1
ATOM 737 C C . ARG A 1 93 ? -7.564 12.124 -2.846 1.00 91.88 93 ARG A C 1
ATOM 739 O O . ARG A 1 93 ? -8.487 11.505 -2.330 1.00 91.88 93 ARG A O 1
ATOM 746 N N . GLY A 1 94 ? -6.633 11.525 -3.590 1.00 92.25 94 GLY A N 1
ATOM 747 C CA . GLY A 1 94 ? -6.600 10.069 -3.758 1.00 92.25 94 GLY A CA 1
ATOM 748 C C . GLY A 1 94 ? -6.330 9.340 -2.438 1.00 92.25 94 GLY A C 1
ATOM 749 O O . GLY A 1 94 ? -6.977 8.337 -2.150 1.00 92.25 94 GLY A O 1
ATOM 750 N N . ILE A 1 95 ? -5.427 9.879 -1.615 1.00 94.38 95 ILE A N 1
ATOM 751 C CA . ILE A 1 95 ? -5.129 9.367 -0.269 1.00 94.38 95 ILE A CA 1
ATOM 752 C C . ILE A 1 95 ? -6.342 9.510 0.652 1.00 94.38 95 ILE A C 1
ATOM 754 O O . ILE A 1 95 ? -6.709 8.549 1.323 1.00 94.38 95 ILE A O 1
ATOM 758 N N . ASP A 1 96 ? -7.003 10.666 0.660 1.00 95.81 96 ASP A N 1
ATOM 759 C CA . ASP A 1 96 ? -8.168 10.929 1.511 1.00 95.81 96 ASP A CA 1
ATOM 760 C C . ASP A 1 96 ? -9.305 9.936 1.220 1.00 95.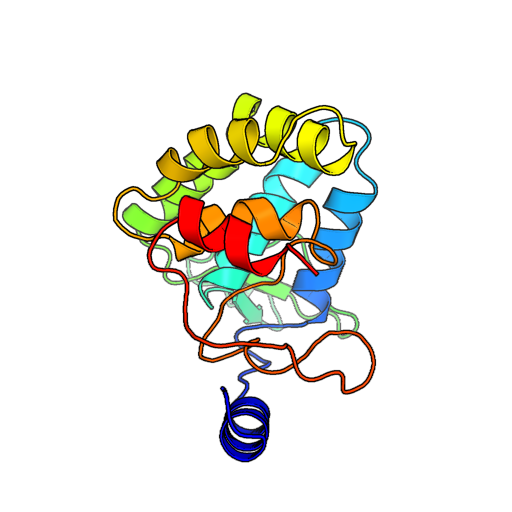81 96 ASP A C 1
ATOM 762 O O . ASP A 1 96 ? -9.951 9.426 2.135 1.00 95.81 96 ASP A O 1
ATOM 766 N N . ILE A 1 97 ? -9.512 9.601 -0.059 1.00 96.38 97 ILE A N 1
ATOM 767 C CA . ILE A 1 97 ? -10.480 8.580 -0.477 1.00 96.38 97 ILE A CA 1
ATOM 768 C C . ILE A 1 97 ? -10.019 7.185 -0.043 1.00 96.38 97 ILE A C 1
ATOM 770 O O . ILE A 1 97 ? -10.789 6.458 0.581 1.00 96.38 97 ILE A O 1
ATOM 774 N N . ALA A 1 98 ? -8.768 6.811 -0.329 1.00 96.69 98 ALA A N 1
ATOM 775 C CA . ALA A 1 98 ? -8.226 5.493 0.017 1.00 96.69 98 ALA A CA 1
ATOM 776 C C . ALA A 1 98 ? -8.203 5.230 1.532 1.00 96.69 98 ALA A C 1
ATOM 778 O O . ALA A 1 98 ? -8.253 4.085 1.975 1.00 96.69 98 ALA A O 1
ATOM 779 N N . THR A 1 99 ? -8.140 6.293 2.328 1.00 97.31 99 THR A N 1
ATOM 780 C CA . THR A 1 99 ? -8.116 6.239 3.789 1.00 97.31 99 THR A CA 1
ATOM 781 C C . THR A 1 99 ? -9.489 6.462 4.422 1.00 97.31 99 THR A C 1
ATOM 783 O O . THR A 1 99 ? -9.615 6.407 5.647 1.00 97.31 99 THR A O 1
ATOM 786 N N . ALA A 1 100 ? -10.546 6.695 3.640 1.00 97.50 100 ALA A N 1
ATOM 787 C CA . ALA A 1 100 ? -11.902 6.798 4.166 1.00 97.50 100 ALA A CA 1
ATOM 788 C C . ALA A 1 100 ? -12.301 5.498 4.884 1.00 97.50 100 ALA A C 1
ATOM 790 O O . ALA A 1 100 ? -12.017 4.402 4.408 1.00 97.50 100 ALA A O 1
ATOM 791 N N . THR A 1 101 ? -12.981 5.606 6.032 1.00 96.38 101 THR A N 1
ATOM 792 C CA . THR A 1 101 ? -13.256 4.442 6.896 1.00 96.38 101 THR A CA 1
ATOM 793 C C . THR A 1 101 ? -13.982 3.324 6.149 1.00 96.38 101 THR A C 1
ATOM 795 O O . THR A 1 101 ? -13.568 2.178 6.247 1.00 96.38 101 THR A O 1
ATOM 798 N N . GLY A 1 102 ? -15.006 3.650 5.351 1.00 96.00 102 GLY A N 1
ATOM 799 C CA . GLY A 1 102 ? -15.739 2.647 4.569 1.00 96.00 102 GLY A CA 1
ATOM 800 C C . GLY A 1 102 ? -14.867 1.931 3.531 1.00 96.00 102 GLY A C 1
ATOM 801 O O . GLY A 1 102 ? -14.975 0.720 3.374 1.00 96.00 102 GLY A O 1
ATOM 802 N N . ILE A 1 103 ? -13.947 2.655 2.887 1.00 96.94 103 ILE A N 1
ATOM 803 C CA . ILE A 1 103 ? -13.005 2.089 1.911 1.00 96.94 103 ILE A CA 1
ATOM 804 C C . ILE A 1 103 ? -11.998 1.161 2.604 1.00 96.94 103 ILE A C 1
ATOM 806 O O . ILE A 1 103 ? -11.723 0.071 2.110 1.00 96.94 103 ILE A O 1
ATOM 810 N N . LEU A 1 104 ? -11.497 1.546 3.782 1.00 97.94 104 LEU A N 1
ATOM 811 C CA . LEU A 1 104 ? -10.601 0.708 4.584 1.00 97.94 104 LEU A CA 1
ATOM 812 C C . LEU A 1 104 ? -11.291 -0.554 5.118 1.00 97.94 104 LEU A C 1
ATOM 814 O O . LEU A 1 104 ? -10.682 -1.621 5.106 1.00 97.94 104 LEU A O 1
ATOM 818 N N . GLU A 1 105 ? -12.545 -0.452 5.566 1.00 98.12 105 GLU A N 1
ATOM 819 C CA . GLU A 1 105 ? -13.328 -1.615 6.010 1.00 98.12 105 GLU A CA 1
ATOM 820 C C . GLU A 1 105 ? -13.556 -2.595 4.853 1.00 98.12 105 GLU A C 1
ATOM 822 O O . GLU A 1 105 ? -13.365 -3.796 5.026 1.00 98.12 105 GLU A O 1
ATOM 827 N N . LEU A 1 106 ? -13.867 -2.095 3.651 1.00 97.38 106 LEU A N 1
ATOM 828 C CA . LEU A 1 106 ? -13.969 -2.927 2.448 1.00 97.38 106 LEU A CA 1
ATOM 829 C C . LEU A 1 106 ? -12.634 -3.577 2.077 1.00 97.38 106 LEU A C 1
ATOM 831 O O . LEU A 1 106 ? -12.597 -4.765 1.771 1.00 97.38 106 LEU A O 1
ATOM 835 N N . GLY A 1 107 ? -11.531 -2.830 2.134 1.00 97.50 107 GLY A N 1
ATOM 836 C CA . GLY A 1 107 ? -10.194 -3.370 1.887 1.00 97.50 107 GLY A CA 1
ATOM 837 C C . GLY A 1 107 ? -9.815 -4.483 2.869 1.00 97.50 107 GLY A C 1
ATOM 838 O O . GLY A 1 107 ? -9.336 -5.545 2.469 1.00 97.50 107 GLY A O 1
ATOM 839 N N . LYS A 1 108 ? -10.118 -4.294 4.156 1.00 98.06 108 LYS A N 1
ATOM 840 C CA . LYS A 1 108 ? -9.938 -5.325 5.181 1.00 98.06 108 LYS A CA 1
ATOM 841 C C . LYS A 1 108 ? -10.847 -6.536 4.934 1.00 98.06 108 LYS A C 1
ATOM 843 O O . LYS A 1 108 ? -10.383 -7.669 5.020 1.00 98.06 108 LYS A O 1
ATOM 848 N N . ALA A 1 109 ? -12.124 -6.318 4.621 1.00 97.94 109 ALA A N 1
ATOM 849 C CA . ALA A 1 109 ? -13.058 -7.393 4.291 1.00 97.94 109 ALA A CA 1
ATOM 850 C C . ALA A 1 109 ? -12.578 -8.194 3.071 1.00 97.94 109 ALA A C 1
ATOM 852 O O . ALA A 1 109 ? -12.703 -9.415 3.048 1.00 97.94 109 ALA A O 1
ATOM 853 N N . PHE A 1 110 ? -11.972 -7.524 2.090 1.00 97.25 110 PHE A N 1
ATOM 854 C CA . PHE A 1 110 ? -11.400 -8.161 0.912 1.00 97.25 110 PHE A CA 1
ATOM 855 C C . PHE A 1 110 ? -10.209 -9.039 1.280 1.00 97.25 110 PHE A C 1
ATOM 857 O O . PHE A 1 110 ? -10.188 -10.202 0.884 1.00 97.25 110 PHE A O 1
ATOM 864 N N . ARG A 1 111 ? -9.265 -8.530 2.088 1.00 96.62 111 ARG A N 1
ATOM 865 C CA . ARG A 1 111 ? -8.160 -9.325 2.657 1.00 96.62 111 ARG A CA 1
ATOM 866 C C . ARG A 1 111 ? -8.681 -10.591 3.334 1.00 96.62 111 ARG A C 1
ATOM 868 O O . ARG A 1 111 ? -8.160 -11.671 3.083 1.00 96.62 111 ARG A O 1
ATOM 875 N N . ASP A 1 112 ? -9.735 -10.452 4.133 1.00 96.94 112 ASP A N 1
ATOM 876 C CA . ASP A 1 112 ? -10.338 -11.546 4.900 1.00 96.94 112 ASP A CA 1
ATOM 877 C C . ASP A 1 112 ? -11.219 -12.485 4.046 1.00 96.94 112 ASP A C 1
ATOM 879 O O . ASP A 1 112 ? -11.791 -13.437 4.574 1.00 96.94 112 ASP A O 1
ATOM 883 N N . GLY A 1 113 ? -11.348 -12.238 2.736 1.00 96.06 113 GLY A N 1
ATOM 884 C CA . GLY A 1 113 ? -12.150 -13.057 1.819 1.00 96.06 113 GLY A CA 1
ATOM 885 C C . GLY A 1 113 ? -13.666 -12.891 1.976 1.00 96.06 113 GLY A C 1
ATOM 886 O O . GLY A 1 113 ? -14.422 -13.727 1.491 1.00 96.06 113 GLY A O 1
ATOM 887 N N . LEU A 1 114 ? -14.115 -11.831 2.652 1.00 97.44 114 LEU A N 1
ATOM 888 C CA . LEU A 1 114 ? -15.530 -11.543 2.916 1.00 97.44 114 LEU A CA 1
ATOM 889 C C . LEU A 1 114 ? -16.204 -10.750 1.794 1.00 97.44 114 LEU A C 1
ATOM 891 O O . LEU A 1 114 ? -17.427 -10.771 1.691 1.00 97.44 114 LEU A O 1
ATOM 895 N N . VAL A 1 115 ? -15.421 -10.049 0.972 1.00 96.56 115 VAL A N 1
ATOM 896 C CA . VAL A 1 115 ? -15.897 -9.390 -0.250 1.00 96.56 115 VAL A CA 1
ATOM 897 C C . VAL A 1 115 ? -15.030 -9.799 -1.430 1.00 96.56 115 VAL A C 1
ATOM 899 O O . VAL A 1 115 ? -13.842 -10.099 -1.290 1.00 96.56 115 VAL A O 1
ATOM 902 N N . SER A 1 116 ? -15.637 -9.814 -2.608 1.00 93.81 116 SER A N 1
ATOM 903 C CA . SER A 1 116 ? -14.982 -10.145 -3.865 1.00 93.81 116 SER A CA 1
ATOM 904 C C . SER A 1 116 ? -14.135 -8.988 -4.402 1.00 93.81 116 SER A C 1
ATOM 906 O O . SER A 1 116 ? -14.285 -7.822 -4.024 1.00 93.81 116 SER A O 1
ATOM 908 N N . PHE A 1 117 ? -13.275 -9.300 -5.374 1.00 90.81 117 PHE A N 1
ATOM 909 C CA . PHE A 1 117 ? -12.581 -8.273 -6.151 1.00 90.81 117 PHE A CA 1
ATOM 910 C C . PHE A 1 117 ? -13.553 -7.336 -6.872 1.00 90.81 117 PHE A C 1
ATOM 912 O O . PHE A 1 117 ? -13.272 -6.150 -6.977 1.00 90.81 117 PHE A O 1
ATOM 919 N N . GLY A 1 118 ? -14.684 -7.843 -7.376 1.00 90.75 118 GLY A N 1
ATOM 920 C CA . GLY A 1 118 ? -15.660 -7.013 -8.085 1.00 90.75 118 GLY A CA 1
ATOM 921 C C . GLY A 1 118 ? -16.225 -5.907 -7.193 1.00 90.75 118 GLY A C 1
ATOM 922 O O . GLY A 1 118 ? -16.312 -4.757 -7.620 1.00 90.75 118 GLY A O 1
ATOM 923 N N . GLU A 1 119 ? -16.528 -6.247 -5.939 1.00 93.38 119 GLU A N 1
ATOM 924 C CA . GLU A 1 119 ? -17.033 -5.308 -4.934 1.00 93.38 119 GLU A CA 1
ATOM 925 C C . GLU A 1 119 ? -15.971 -4.278 -4.539 1.00 93.38 119 GLU A C 1
ATOM 927 O O . GLU A 1 119 ? -16.204 -3.076 -4.670 1.00 93.38 119 GLU A O 1
ATOM 932 N N . LEU A 1 120 ? -14.772 -4.721 -4.137 1.00 94.88 120 LEU A N 1
ATOM 933 C CA . LEU A 1 120 ? -13.695 -3.791 -3.779 1.00 94.88 120 LEU A CA 1
ATOM 934 C C . LEU A 1 120 ? -13.257 -2.942 -4.979 1.00 94.88 120 LEU A C 1
ATOM 936 O O . LEU A 1 120 ? -13.009 -1.746 -4.853 1.00 94.88 120 LEU A O 1
ATOM 940 N N . GLY A 1 121 ? -13.143 -3.565 -6.148 1.00 91.88 121 GLY A N 1
ATOM 941 C CA . GLY A 1 121 ? -12.672 -2.952 -7.379 1.00 91.88 121 GLY A CA 1
ATOM 942 C C . GLY A 1 121 ? -13.591 -1.837 -7.858 1.00 91.88 121 GLY A C 1
ATOM 943 O O . GLY A 1 121 ? -13.089 -0.807 -8.301 1.00 91.88 121 GLY A O 1
ATOM 944 N N . ALA A 1 122 ? -14.914 -1.992 -7.738 1.00 91.31 122 ALA A N 1
ATOM 945 C CA . ALA A 1 122 ? -15.870 -0.937 -8.071 1.00 91.31 122 ALA A CA 1
ATOM 946 C C . ALA A 1 122 ? -15.649 0.323 -7.219 1.00 91.31 122 ALA A C 1
ATOM 948 O O . ALA A 1 122 ? -15.565 1.425 -7.766 1.00 91.31 122 ALA A O 1
ATOM 949 N N . GLU A 1 123 ? -15.461 0.144 -5.912 1.00 93.06 123 GLU A N 1
ATOM 950 C CA . GLU A 1 123 ? -15.217 1.235 -4.965 1.00 93.06 123 GLU A CA 1
ATOM 951 C C . GLU A 1 123 ? -13.813 1.833 -5.132 1.00 93.06 123 GLU A C 1
ATOM 953 O O . GLU A 1 123 ? -13.635 3.051 -5.152 1.00 93.06 123 GLU A O 1
ATOM 958 N N . ALA A 1 124 ? -12.796 1.004 -5.379 1.00 92.38 124 ALA A N 1
ATOM 959 C CA . ALA A 1 124 ? -11.421 1.456 -5.571 1.00 92.38 124 ALA A CA 1
ATOM 960 C C . ALA A 1 124 ? -11.264 2.408 -6.772 1.00 92.38 124 ALA A C 1
ATOM 962 O O . ALA A 1 124 ? -10.376 3.263 -6.754 1.00 92.38 124 ALA A O 1
ATOM 963 N N . LYS A 1 125 ? -12.129 2.337 -7.799 1.00 91.69 125 LYS A N 1
ATOM 964 C CA . LYS A 1 125 ? -12.099 3.267 -8.954 1.00 91.69 125 LYS A CA 1
ATOM 965 C C . LYS A 1 125 ? -12.187 4.730 -8.544 1.00 91.69 125 LYS A C 1
ATOM 967 O O . LYS A 1 125 ? -11.653 5.593 -9.242 1.00 91.69 125 LYS A O 1
ATOM 972 N N . VAL A 1 126 ? -12.861 5.032 -7.434 1.00 91.19 126 VAL A N 1
ATOM 973 C CA . VAL A 1 126 ? -13.060 6.422 -7.014 1.00 91.19 126 VAL A CA 1
ATOM 974 C C . VAL A 1 126 ? -11.777 7.062 -6.482 1.00 91.19 126 VAL A C 1
ATOM 976 O O . VAL A 1 126 ? -11.656 8.283 -6.552 1.00 91.19 126 VAL A O 1
ATOM 979 N N . ILE A 1 127 ? -10.794 6.254 -6.057 1.00 91.94 127 ILE A N 1
ATOM 980 C CA . ILE A 1 127 ? -9.475 6.702 -5.577 1.00 91.94 127 ILE A CA 1
ATOM 981 C C . ILE A 1 127 ? -8.755 7.520 -6.654 1.00 91.94 127 ILE A C 1
ATOM 983 O O . ILE A 1 127 ? -8.157 8.556 -6.363 1.00 91.94 127 ILE A O 1
ATOM 987 N N . ALA A 1 128 ? -8.829 7.085 -7.915 1.00 86.94 128 ALA A N 1
ATOM 988 C CA . ALA A 1 128 ? -8.359 7.873 -9.046 1.00 86.94 128 ALA A CA 1
ATOM 989 C C . ALA A 1 128 ? -9.166 7.556 -10.307 1.00 86.94 128 ALA A C 1
ATOM 991 O O . ALA A 1 128 ? -9.045 6.489 -10.900 1.00 86.94 128 ALA A O 1
ATOM 992 N N . ARG A 1 129 ? -9.942 8.537 -10.774 1.00 78.44 129 ARG A N 1
ATOM 993 C CA . ARG A 1 129 ? -10.816 8.370 -11.947 1.00 78.44 129 ARG A CA 1
ATOM 994 C C . ARG A 1 129 ? -10.062 8.299 -13.276 1.00 78.44 129 ARG A C 1
ATOM 996 O O . ARG A 1 129 ? -10.559 7.718 -14.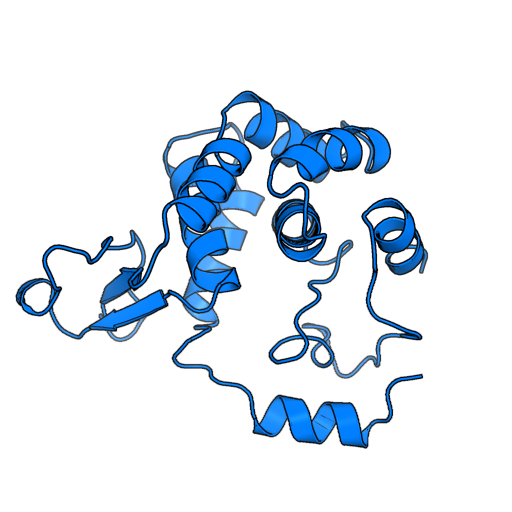230 1.00 78.44 129 ARG A O 1
ATOM 1003 N N . THR A 1 130 ? -8.891 8.927 -13.356 1.00 79.44 130 THR A N 1
ATOM 1004 C CA . THR A 1 130 ? -8.115 9.078 -14.601 1.00 79.44 130 THR A CA 1
ATOM 1005 C C . THR A 1 130 ? -6.939 8.110 -14.703 1.00 79.44 130 THR A C 1
ATOM 1007 O O . THR A 1 130 ? -6.191 8.154 -15.676 1.00 79.44 130 THR A O 1
ATOM 1010 N N . SER A 1 131 ? -6.733 7.263 -13.693 1.00 82.38 131 SER A N 1
ATOM 1011 C CA . SER A 1 131 ? -5.562 6.399 -13.595 1.00 82.38 131 SER A CA 1
ATOM 1012 C C . SER A 1 131 ? -5.906 5.112 -12.864 1.00 82.38 131 SER A C 1
ATOM 1014 O O . SER A 1 131 ? -6.418 5.139 -11.752 1.00 82.38 131 SER A O 1
ATOM 1016 N N . VAL A 1 132 ? -5.550 3.983 -13.468 1.00 84.50 132 VAL A N 1
ATOM 1017 C CA . VAL A 1 132 ? -5.744 2.648 -12.889 1.00 84.50 132 VAL A CA 1
ATOM 1018 C C . VAL A 1 132 ? -4.714 2.315 -11.797 1.00 84.50 132 VAL A C 1
ATOM 1020 O O . VAL A 1 132 ? -4.944 1.443 -10.966 1.00 84.50 132 VAL A O 1
ATOM 1023 N N . TYR A 1 133 ? -3.589 3.036 -11.742 1.00 84.81 133 TYR A N 1
ATOM 1024 C CA . TYR A 1 133 ? -2.452 2.666 -10.892 1.00 84.81 133 TYR A CA 1
ATOM 1025 C C . TYR A 1 133 ? -2.736 2.763 -9.388 1.00 84.81 133 TYR A C 1
ATOM 1027 O O . TYR A 1 133 ? -2.336 1.868 -8.649 1.00 84.81 133 TYR A O 1
ATOM 1035 N N . LEU A 1 134 ? -3.403 3.829 -8.927 1.00 89.44 134 LEU A N 1
ATOM 1036 C CA . LEU A 1 134 ? -3.727 3.997 -7.502 1.00 89.44 134 LEU A CA 1
ATOM 1037 C C . LEU A 1 134 ? -4.850 3.053 -7.040 1.00 89.44 134 LEU A C 1
ATOM 1039 O O . LEU A 1 134 ? -4.676 2.433 -5.994 1.00 89.44 134 LEU A O 1
ATOM 1043 N N . PRO A 1 135 ? -5.940 2.857 -7.810 1.00 91.88 135 PRO A N 1
ATOM 1044 C CA . PRO A 1 135 ? -6.917 1.817 -7.510 1.00 91.88 135 PRO A CA 1
ATOM 1045 C C . PRO A 1 135 ? -6.307 0.410 -7.446 1.00 91.88 135 PRO A C 1
ATOM 1047 O O . PRO A 1 135 ? -6.530 -0.308 -6.476 1.00 91.88 135 PRO A O 1
ATOM 1050 N N . CYS A 1 136 ? -5.480 0.024 -8.426 1.00 89.38 136 CYS A N 1
ATOM 1051 C CA . CYS A 1 136 ? -4.784 -1.266 -8.394 1.00 89.38 136 CYS A CA 1
ATOM 1052 C C . CYS A 1 136 ? -3.851 -1.380 -7.190 1.00 89.38 136 CYS A C 1
ATOM 1054 O O . CYS A 1 136 ? -3.807 -2.427 -6.554 1.00 89.38 136 CYS A O 1
ATOM 1056 N N . PHE A 1 137 ? -3.119 -0.311 -6.859 1.00 90.88 137 PHE A N 1
ATOM 1057 C CA . PHE A 1 137 ? -2.253 -0.309 -5.686 1.00 90.88 137 PHE A CA 1
ATOM 1058 C C . PHE A 1 137 ? -3.043 -0.495 -4.390 1.00 90.88 137 PHE A C 1
ATOM 1060 O O . PHE A 1 137 ? -2.615 -1.256 -3.530 1.00 90.88 137 PHE A O 1
ATOM 1067 N N . PHE A 1 138 ? -4.208 0.143 -4.270 1.00 94.81 138 PHE A N 1
ATOM 1068 C CA . PHE A 1 138 ? -5.080 -0.044 -3.117 1.00 94.81 138 PHE A CA 1
ATOM 1069 C C . PHE A 1 138 ? -5.517 -1.502 -2.956 1.00 94.81 138 PHE A C 1
ATOM 1071 O O . PHE A 1 138 ? -5.467 -2.033 -1.859 1.00 94.81 138 PHE A O 1
ATOM 1078 N N . ILE A 1 139 ? -5.899 -2.172 -4.040 1.00 93.44 139 ILE A N 1
ATOM 1079 C CA . ILE A 1 139 ? -6.271 -3.595 -4.000 1.00 93.44 139 ILE A CA 1
ATOM 1080 C C . ILE A 1 139 ? -5.056 -4.454 -3.616 1.00 93.44 139 ILE A C 1
ATOM 1082 O O . ILE A 1 139 ? -5.148 -5.323 -2.750 1.00 93.44 139 ILE A O 1
ATOM 1086 N N . HIS A 1 140 ? -3.902 -4.160 -4.214 1.00 91.38 140 HIS A N 1
ATOM 1087 C CA . HIS A 1 140 ? -2.645 -4.857 -3.969 1.00 91.38 140 HIS A CA 1
ATOM 1088 C C . HIS A 1 140 ? -2.222 -4.841 -2.493 1.00 91.38 140 HIS A C 1
ATOM 1090 O O . HIS A 1 140 ? -1.874 -5.890 -1.964 1.00 91.38 140 HIS A O 1
ATOM 1096 N N . ILE A 1 141 ? -2.275 -3.698 -1.798 1.00 94.12 141 ILE A N 1
ATOM 1097 C CA . ILE A 1 141 ? -1.796 -3.615 -0.403 1.00 94.12 141 ILE A CA 1
ATOM 1098 C C . ILE A 1 141 ? -2.597 -4.486 0.580 1.00 94.12 141 ILE A C 1
ATOM 1100 O O . ILE A 1 141 ? -2.100 -4.786 1.662 1.00 94.12 141 ILE A O 1
ATOM 1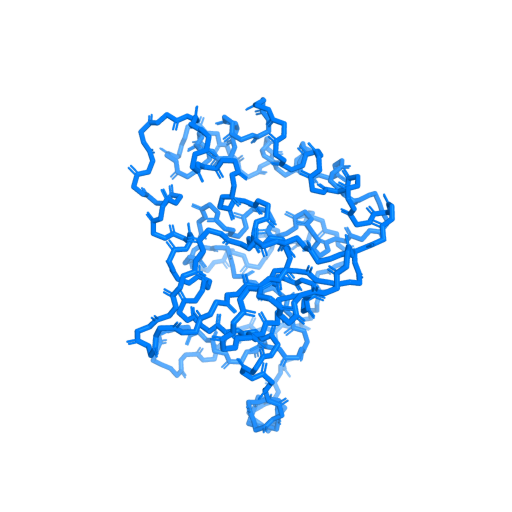104 N N . TRP A 1 142 ? -3.809 -4.912 0.212 1.00 95.56 142 TRP A N 1
ATOM 1105 C CA . TRP A 1 142 ? -4.629 -5.805 1.034 1.00 95.56 142 TRP A CA 1
ATOM 1106 C C . TRP A 1 142 ? -4.344 -7.284 0.792 1.00 95.56 142 TRP A C 1
ATOM 1108 O O . TRP A 1 142 ? -4.530 -8.086 1.701 1.00 95.56 142 TRP A O 1
ATOM 1118 N N . LYS A 1 143 ? -3.893 -7.655 -0.408 1.00 90.25 143 LYS A N 1
ATOM 1119 C CA . LYS A 1 143 ? -3.589 -9.041 -0.790 1.00 90.25 143 LYS A CA 1
ATOM 1120 C C . LYS A 1 143 ? -2.399 -9.089 -1.760 1.00 90.25 143 LYS A C 1
ATOM 1122 O O . LYS A 1 143 ? -2.570 -9.457 -2.923 1.00 90.25 143 LYS A O 1
ATOM 1127 N N . PRO A 1 144 ? -1.189 -8.707 -1.319 1.00 85.69 144 PRO A N 1
ATOM 1128 C CA . PRO A 1 144 ? -0.060 -8.447 -2.216 1.00 85.69 144 PRO A CA 1
ATOM 1129 C C . PRO A 1 144 ? 0.433 -9.684 -2.979 1.00 85.69 144 PRO A C 1
ATOM 1131 O O . PRO A 1 144 ? 0.951 -9.545 -4.087 1.00 85.69 144 PRO A O 1
ATOM 1134 N N . GLU A 1 145 ? 0.254 -10.879 -2.411 1.00 79.38 145 GLU A N 1
ATOM 1135 C CA . GLU A 1 145 ? 0.639 -12.160 -3.022 1.00 79.38 145 GLU A CA 1
ATOM 1136 C C . GLU A 1 145 ? -0.307 -12.585 -4.155 1.00 79.38 145 GLU A C 1
ATOM 1138 O O . GLU A 1 145 ? 0.134 -13.140 -5.163 1.00 79.38 145 GLU A O 1
ATOM 1143 N N . GLU A 1 146 ? -1.602 -12.288 -4.010 1.00 81.31 146 GLU A N 1
ATOM 1144 C CA . GLU A 1 146 ? -2.637 -12.597 -5.003 1.00 81.31 146 GLU A CA 1
ATOM 1145 C C . GLU A 1 146 ? -2.743 -11.496 -6.070 1.00 81.31 146 GLU A C 1
ATOM 1147 O O . GLU A 1 146 ? -2.977 -11.782 -7.242 1.00 81.31 146 GLU A O 1
ATOM 1152 N N . TRP A 1 147 ? -2.544 -10.235 -5.673 1.00 82.56 147 TRP A N 1
ATOM 1153 C CA . TRP A 1 147 ? -2.758 -9.045 -6.496 1.00 82.56 147 TRP A CA 1
ATOM 1154 C C . TRP A 1 147 ? -1.445 -8.297 -6.675 1.00 82.56 147 TRP A C 1
ATOM 1156 O O . TRP A 1 147 ? -1.125 -7.450 -5.850 1.00 82.56 147 TRP A O 1
ATOM 1166 N N . PRO A 1 148 ? -0.657 -8.566 -7.727 1.00 74.50 148 PRO A N 1
ATOM 1167 C CA . PRO A 1 148 ? 0.674 -7.989 -7.873 1.00 74.50 148 PRO A CA 1
ATOM 1168 C C . PRO A 1 148 ? 0.625 -6.490 -8.195 1.00 74.50 148 PRO A C 1
ATOM 1170 O O . PRO A 1 148 ? -0.288 -6.006 -8.868 1.00 74.50 148 PRO A O 1
ATOM 1173 N N . LEU A 1 149 ? 1.645 -5.751 -7.753 1.00 71.75 149 LEU A N 1
ATOM 1174 C CA . LEU A 1 149 ? 1.790 -4.327 -8.039 1.00 71.75 149 LEU A CA 1
ATOM 1175 C C . LEU A 1 149 ? 2.262 -4.075 -9.476 1.00 71.75 149 LEU A C 1
ATOM 1177 O O . LEU A 1 149 ? 3.261 -4.636 -9.919 1.00 71.75 149 LEU A O 1
ATOM 1181 N N . PHE A 1 150 ? 1.627 -3.129 -10.171 1.00 64.38 150 PHE A N 1
ATOM 1182 C CA . PHE A 1 150 ? 2.140 -2.609 -11.441 1.00 64.38 150 PHE A CA 1
ATOM 1183 C C . PHE A 1 150 ? 2.918 -1.327 -11.230 1.00 64.38 150 PHE A C 1
ATOM 1185 O O . PHE A 1 150 ? 2.343 -0.259 -11.000 1.00 64.38 150 PHE A O 1
ATOM 1192 N N . GLU A 1 151 ? 4.230 -1.415 -11.382 1.00 62.12 151 GLU A N 1
ATOM 1193 C CA . GLU A 1 151 ? 5.076 -0.242 -11.512 1.00 62.12 151 GLU A CA 1
ATOM 1194 C C . GLU A 1 151 ? 6.158 -0.516 -12.555 1.00 62.12 151 GLU A C 1
ATOM 1196 O O . GLU A 1 151 ? 6.974 -1.425 -12.391 1.00 62.12 151 GLU A O 1
ATOM 1201 N N . LYS A 1 152 ? 6.159 0.292 -13.627 1.00 54.97 152 LYS A N 1
ATOM 1202 C CA . LYS A 1 152 ? 7.111 0.184 -14.745 1.00 54.97 152 LYS A CA 1
ATOM 1203 C C . LYS A 1 152 ? 8.562 0.277 -14.270 1.00 54.97 152 LYS A C 1
ATOM 1205 O O . LYS A 1 152 ? 9.438 -0.268 -14.926 1.00 54.97 152 LYS A O 1
ATOM 1210 N N . ARG A 1 153 ? 8.810 0.997 -13.170 1.00 53.66 153 ARG A N 1
ATOM 1211 C CA . ARG A 1 153 ? 10.157 1.281 -12.652 1.00 53.66 153 ARG A CA 1
ATOM 1212 C C . ARG A 1 153 ? 10.589 0.416 -11.469 1.00 53.66 153 ARG A C 1
ATOM 1214 O O . ARG A 1 153 ? 11.742 0.502 -11.077 1.00 53.66 153 ARG A O 1
ATOM 1221 N N . VAL A 1 154 ? 9.673 -0.344 -10.868 1.00 48.91 154 VAL A N 1
ATOM 1222 C CA . VAL A 1 154 ? 9.916 -0.993 -9.569 1.00 48.91 154 VAL A CA 1
ATOM 1223 C C . VAL A 1 154 ? 9.612 -2.491 -9.594 1.00 48.91 154 VAL A C 1
ATOM 1225 O O . VAL A 1 154 ? 10.392 -3.267 -9.059 1.00 48.91 154 VAL A O 1
ATOM 1228 N N . TRP A 1 155 ? 8.508 -2.922 -10.217 1.00 48.72 155 TRP A N 1
ATOM 1229 C CA . TRP A 1 155 ? 7.937 -4.246 -9.920 1.00 48.72 155 TRP A CA 1
ATOM 1230 C C . TRP A 1 155 ? 7.490 -5.078 -11.131 1.00 48.72 155 TRP A C 1
ATOM 1232 O O . TRP A 1 155 ? 6.965 -6.167 -10.932 1.00 48.72 155 TRP A O 1
ATOM 1242 N N . MET A 1 156 ? 7.768 -4.691 -12.386 1.00 48.53 156 MET A N 1
ATOM 1243 C CA . MET A 1 156 ? 7.611 -5.606 -13.550 1.00 48.53 156 MET A CA 1
ATOM 1244 C C . MET A 1 156 ? 8.507 -6.874 -13.489 1.00 48.53 156 MET A C 1
ATOM 1246 O O . MET A 1 156 ? 8.767 -7.509 -14.504 1.00 48.53 156 MET A O 1
ATOM 1250 N N . LEU A 1 157 ? 9.045 -7.229 -12.326 1.00 44.91 157 LEU A N 1
ATOM 1251 C CA . LEU A 1 157 ? 10.433 -7.633 -12.239 1.00 44.91 157 LEU A CA 1
ATOM 1252 C C . LEU A 1 157 ? 10.772 -8.534 -11.064 1.00 44.91 157 LEU A C 1
ATOM 1254 O O . LEU A 1 157 ? 11.489 -9.515 -11.226 1.00 44.91 157 LEU A O 1
ATOM 1258 N N . HIS A 1 158 ? 10.201 -8.252 -9.905 1.00 39.88 158 HIS A N 1
ATOM 1259 C CA . HIS A 1 158 ? 10.284 -9.159 -8.786 1.00 39.88 158 HIS A CA 1
ATOM 1260 C C . HIS A 1 158 ? 8.889 -9.748 -8.581 1.00 39.88 158 HIS A C 1
ATOM 1262 O O . HIS A 1 158 ? 7.942 -9.076 -8.204 1.00 39.88 158 HIS A O 1
ATOM 1268 N N . ARG A 1 159 ? 8.722 -11.046 -8.815 1.00 44.69 159 ARG A N 1
ATOM 1269 C CA . ARG A 1 159 ? 7.972 -11.769 -7.796 1.00 44.69 159 ARG A CA 1
ATOM 1270 C C . ARG A 1 159 ? 8.899 -11.760 -6.590 1.00 44.69 159 ARG A C 1
ATOM 1272 O O . ARG A 1 159 ? 10.071 -12.105 -6.714 1.00 44.69 159 ARG A O 1
ATOM 1279 N N . TRP A 1 160 ? 8.376 -11.279 -5.471 1.00 47.34 160 TRP A N 1
ATOM 1280 C CA . TRP A 1 160 ? 9.009 -11.332 -4.155 1.00 47.34 160 TRP A CA 1
ATOM 1281 C C . TRP A 1 160 ? 9.474 -12.756 -3.785 1.00 47.34 160 TRP A C 1
ATOM 1283 O O . TRP A 1 160 ? 10.329 -12.910 -2.925 1.00 47.34 160 TRP A O 1
ATOM 1293 N N . ASP A 1 161 ? 8.994 -13.774 -4.504 1.00 40.12 161 ASP A N 1
ATOM 1294 C CA . ASP A 1 161 ? 9.351 -15.172 -4.320 1.00 40.12 161 ASP A CA 1
ATOM 1295 C C . ASP A 1 161 ? 10.078 -15.735 -5.568 1.00 40.12 161 ASP A C 1
ATOM 1297 O O . ASP A 1 161 ? 9.487 -15.970 -6.628 1.00 40.12 161 ASP A O 1
ATOM 1301 N N . GLU A 1 162 ? 11.397 -15.895 -5.454 1.00 40.44 162 GLU A N 1
ATOM 1302 C CA . GLU A 1 162 ? 12.199 -16.891 -6.187 1.00 40.44 162 GLU A CA 1
ATOM 1303 C C . GLU A 1 162 ? 12.120 -16.939 -7.730 1.00 40.44 162 GLU A C 1
ATOM 1305 O O . GLU A 1 162 ? 11.859 -17.982 -8.330 1.00 40.44 162 GLU A O 1
ATOM 1310 N N . GLY A 1 163 ? 12.417 -15.841 -8.435 1.00 39.28 163 GLY A N 1
ATOM 1311 C CA . GLY A 1 163 ? 12.804 -15.930 -9.857 1.00 39.28 163 GLY A CA 1
ATOM 1312 C C . GLY A 1 163 ? 11.726 -16.454 -10.821 1.00 39.28 163 GLY A C 1
ATOM 1313 O O . GLY A 1 163 ? 12.025 -16.741 -11.985 1.00 39.28 163 GLY A O 1
ATOM 1314 N N . LYS A 1 164 ? 10.465 -16.551 -10.382 1.00 40.06 16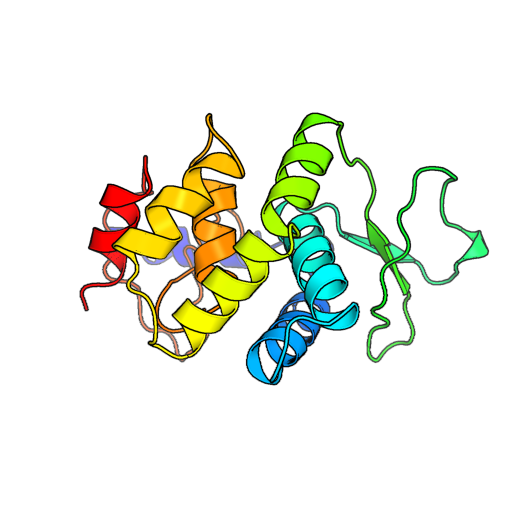4 LYS A N 1
ATOM 1315 C CA . LYS A 1 164 ? 9.340 -16.900 -11.252 1.00 40.06 164 LYS A CA 1
ATOM 1316 C C . LYS A 1 164 ? 8.968 -15.688 -12.097 1.00 40.06 164 LYS A C 1
ATOM 1318 O O . LYS A 1 164 ? 8.420 -14.705 -11.601 1.00 40.06 164 LYS A O 1
ATOM 1323 N N . ALA A 1 165 ? 9.258 -15.773 -13.394 1.00 44.44 165 ALA A N 1
ATOM 1324 C CA . ALA A 1 165 ? 8.774 -14.810 -14.369 1.00 44.44 165 ALA A CA 1
ATOM 1325 C C . ALA A 1 165 ? 7.240 -14.793 -14.334 1.00 44.44 165 ALA A C 1
ATOM 1327 O O . ALA A 1 165 ? 6.600 -15.827 -14.530 1.00 44.44 165 ALA A O 1
ATOM 1328 N N . ASN A 1 166 ? 6.644 -13.625 -14.090 1.00 47.22 166 ASN A N 1
ATOM 1329 C CA . ASN A 1 166 ? 5.209 -13.469 -14.288 1.00 47.22 166 ASN A CA 1
ATOM 1330 C C . ASN A 1 166 ? 4.886 -13.755 -15.762 1.00 47.22 166 ASN A C 1
ATOM 1332 O O . ASN A 1 166 ? 5.599 -13.294 -16.659 1.00 47.22 166 ASN A O 1
ATOM 1336 N N . ALA A 1 167 ? 3.805 -14.496 -16.013 1.00 45.66 167 ALA A N 1
ATOM 1337 C CA . ALA A 1 167 ? 3.276 -14.781 -17.345 1.00 45.66 167 ALA A CA 1
ATOM 1338 C C . ALA A 1 167 ? 2.647 -13.511 -17.950 1.00 45.66 167 ALA A C 1
ATOM 1340 O O . ALA A 1 167 ? 1.446 -13.422 -18.168 1.00 45.66 167 ALA A O 1
ATOM 1341 N N . PHE A 1 168 ? 3.441 -12.458 -18.138 1.00 54.62 168 PHE A N 1
ATOM 1342 C CA . PHE A 1 168 ? 2.909 -11.119 -18.351 1.00 54.62 168 PHE A CA 1
ATOM 1343 C C . PHE A 1 168 ? 2.900 -10.707 -19.825 1.00 54.62 168 PHE A C 1
ATOM 1345 O O . PHE A 1 168 ? 3.915 -10.791 -20.533 1.00 54.62 168 PHE A O 1
ATOM 1352 N N . THR A 1 169 ? 1.751 -10.197 -20.281 1.00 49.03 169 THR A N 1
ATOM 1353 C CA . THR A 1 169 ? 1.509 -9.788 -21.673 1.00 49.03 169 THR A CA 1
ATOM 1354 C C . THR A 1 169 ? 1.239 -8.288 -21.872 1.00 49.03 169 THR A C 1
ATOM 1356 O O . THR A 1 169 ? 1.370 -7.842 -23.010 1.00 49.03 169 THR A O 1
ATOM 1359 N N . GLY A 1 170 ? 0.987 -7.475 -20.830 1.00 55.38 170 GLY A N 1
ATOM 1360 C CA . GLY A 1 170 ? 0.828 -6.012 -20.970 1.00 55.38 170 GLY A CA 1
ATOM 1361 C C . GLY A 1 170 ? 0.295 -5.298 -19.720 1.00 55.38 170 GLY A C 1
ATOM 1362 O O . GLY A 1 170 ? -0.258 -5.942 -18.850 1.00 55.38 170 GLY A O 1
ATOM 1363 N N . ILE A 1 171 ? 0.454 -3.976 -19.602 1.00 65.31 171 ILE A N 1
ATOM 1364 C CA . ILE A 1 171 ? 0.033 -3.174 -18.426 1.00 65.31 171 ILE A CA 1
ATOM 1365 C C . ILE A 1 171 ? -1.494 -3.003 -18.405 1.00 65.31 171 ILE A C 1
ATOM 1367 O O . ILE A 1 171 ? -2.035 -2.641 -19.453 1.00 65.31 171 ILE A O 1
ATOM 1371 N N . PRO A 1 172 ? -2.190 -3.204 -17.264 1.00 68.88 172 PRO A N 1
ATOM 1372 C CA . PRO A 1 172 ? -3.630 -2.978 -17.199 1.00 68.88 172 PRO A CA 1
ATOM 1373 C C . PRO A 1 172 ? -3.952 -1.538 -17.564 1.00 68.88 172 PRO A C 1
ATOM 1375 O O . PRO A 1 172 ? -3.296 -0.598 -17.114 1.00 68.88 172 PRO A O 1
ATOM 1378 N N . THR A 1 173 ? -4.995 -1.365 -18.362 1.00 76.00 173 THR A N 1
ATOM 1379 C CA . THR A 1 173 ? -5.526 -0.048 -18.720 1.00 76.00 173 THR A CA 1
ATOM 1380 C C . THR A 1 173 ? -6.719 0.349 -17.851 1.00 76.00 173 THR A C 1
ATOM 1382 O O . THR A 1 173 ? -7.051 1.530 -17.785 1.00 76.00 173 THR A O 1
ATOM 1385 N N . ASN A 1 174 ? -7.347 -0.611 -17.162 1.00 80.69 174 ASN A N 1
ATOM 1386 C CA . ASN A 1 174 ? -8.465 -0.421 -16.235 1.00 80.69 174 ASN A CA 1
ATOM 1387 C C . ASN A 1 174 ? -8.521 -1.560 -15.188 1.00 80.69 174 ASN A C 1
ATOM 1389 O O . ASN A 1 174 ? -7.714 -2.493 -15.233 1.00 80.69 174 ASN A O 1
ATOM 1393 N N . ILE A 1 175 ? -9.442 -1.454 -14.222 1.00 81.75 175 ILE A N 1
ATOM 1394 C CA . ILE A 1 175 ? -9.564 -2.409 -13.105 1.00 81.75 175 ILE A CA 1
ATOM 1395 C C . ILE A 1 175 ? -10.108 -3.759 -13.577 1.00 81.75 175 ILE A C 1
ATOM 1397 O O . ILE A 1 175 ? -9.673 -4.792 -13.090 1.00 81.75 175 ILE A O 1
ATOM 1401 N N . GLU A 1 176 ? -11.011 -3.786 -14.551 1.00 81.75 176 GLU A N 1
ATOM 1402 C CA . GLU A 1 176 ? -11.532 -5.032 -15.118 1.00 81.75 176 GLU A CA 1
ATOM 1403 C C . GLU A 1 176 ? -10.404 -5.864 -15.719 1.00 81.75 176 GLU A C 1
ATOM 1405 O O . GLU A 1 176 ? -10.291 -7.055 -15.445 1.00 81.75 176 GLU A O 1
ATOM 1410 N N . ARG A 1 177 ? -9.508 -5.204 -16.460 1.00 77.44 177 ARG A N 1
ATOM 1411 C CA . ARG A 1 177 ? -8.291 -5.825 -16.964 1.00 77.44 177 ARG A CA 1
ATOM 1412 C C . ARG A 1 177 ? -7.411 -6.277 -15.816 1.00 77.44 177 ARG A C 1
ATOM 1414 O O . ARG A 1 177 ? -6.858 -7.352 -15.947 1.00 77.44 177 ARG A O 1
ATOM 1421 N N . TYR A 1 178 ? -7.321 -5.547 -14.694 1.00 76.81 178 TYR A N 1
ATOM 1422 C CA . TYR A 1 178 ? -6.545 -5.992 -13.524 1.00 76.81 178 TYR A CA 1
ATOM 1423 C C . TYR A 1 178 ? -6.946 -7.401 -13.037 1.00 76.81 178 TYR A C 1
ATOM 1425 O O . TYR A 1 178 ? -6.079 -8.203 -12.700 1.00 76.81 178 TYR A O 1
ATOM 1433 N N . MET A 1 179 ? -8.234 -7.742 -13.070 1.00 74.88 179 MET A N 1
ATOM 1434 C CA . MET A 1 179 ? -8.708 -9.084 -12.705 1.00 74.88 179 MET A CA 1
ATOM 1435 C C . MET A 1 179 ? -8.112 -10.193 -13.582 1.00 74.88 179 MET A C 1
ATOM 1437 O O . MET A 1 179 ? -7.834 -11.287 -13.104 1.00 74.88 179 MET A O 1
ATOM 1441 N N . GLU A 1 180 ? -7.868 -9.908 -14.862 1.00 68.81 180 GLU A N 1
ATOM 1442 C CA . GLU A 1 180 ? -7.281 -10.866 -15.807 1.00 68.81 180 GLU A CA 1
ATOM 1443 C C . GLU A 1 180 ? -5.818 -11.211 -15.459 1.00 68.81 180 GLU A C 1
ATOM 1445 O O . GLU A 1 180 ? -5.276 -12.171 -15.997 1.00 68.81 180 GLU A O 1
ATOM 1450 N N . TYR A 1 181 ? -5.175 -10.461 -14.552 1.00 64.06 181 TYR A N 1
ATOM 1451 C CA . TYR A 1 181 ? -3.778 -10.673 -14.143 1.00 64.06 181 TYR A CA 1
ATOM 1452 C C . TYR A 1 181 ? -3.606 -11.574 -12.920 1.00 64.06 181 TYR A C 1
ATOM 1454 O O . TYR A 1 181 ? -2.470 -11.908 -12.582 1.00 64.06 181 TYR A O 1
ATOM 1462 N N . THR A 1 182 ? -4.690 -11.926 -12.230 1.00 61.09 182 THR A N 1
ATOM 1463 C CA . THR A 1 182 ? -4.653 -12.745 -11.006 1.00 61.09 182 THR A CA 1
ATOM 1464 C C . THR A 1 182 ? -5.258 -14.131 -11.193 1.00 61.09 182 THR A C 1
ATOM 1466 O O . THR A 1 182 ? -5.186 -14.957 -10.286 1.00 61.09 182 THR A O 1
ATOM 1469 N N . ALA A 1 183 ? -5.784 -14.416 -12.389 1.00 49.22 183 ALA A N 1
ATOM 1470 C CA . ALA A 1 183 ? -6.171 -15.750 -12.827 1.00 49.22 183 ALA A CA 1
ATOM 1471 C C . ALA A 1 183 ? -4.913 -16.566 -13.185 1.00 49.22 183 ALA A C 1
ATOM 1473 O O . ALA A 1 183 ? -4.506 -16.619 -14.346 1.00 49.22 183 ALA A O 1
ATOM 1474 N N . TRP A 1 184 ? -4.258 -17.124 -12.165 1.00 48.22 184 TRP A N 1
ATOM 1475 C CA . TRP A 1 184 ? -3.188 -18.118 -12.311 1.00 48.22 184 TRP A CA 1
ATOM 1476 C C . TRP A 1 184 ? -3.763 -19.528 -12.401 1.00 48.22 184 TRP A C 1
ATOM 1478 O O . TRP A 1 184 ? -4.713 -19.817 -11.639 1.00 48.22 184 TRP A O 1
#

pLDDT: mean 80.18, std 16.39, range [39.28, 98.12]